Protein AF-A0A8C1XAL6-F1 (afdb_monomer_lite)

InterPro domains:
  IPR000562 Fibronectin type II domain [PF00040] (25-66)
  IPR000562 Fibronectin type II domain [PS51092] (20-68)
  IPR000562 Fibronectin type II domain [SM00059] (18-66)
  IPR000562 Fibronectin type II domain [cd00062] (19-66)
  IPR013806 Kringle-like fold [SSF57440] (12-68)
  IPR036943 Fibronectin type II domain superfamily [G3DSA:2.10.10.10] (11-71)
  IPR051666 Seminal Plasma Capacitation Regulator [PTHR22918] (7-144)

Structure (mmCIF, N/CA/C/O backbone):
data_AF-A0A8C1XAL6-F1
#
_entry.id   AF-A0A8C1XAL6-F1
#
loop_
_atom_site.group_PDB
_atom_site.id
_atom_site.type_symbol
_atom_site.label_atom_id
_atom_site.label_alt_id
_atom_site.label_comp_id
_atom_site.label_asym_id
_atom_site.label_entity_id
_atom_site.label_seq_id
_atom_site.pdbx_PDB_ins_code
_atom_site.Cartn_x
_atom_site.Cartn_y
_atom_site.Cartn_z
_atom_site.occupancy
_atom_site.B_iso_or_equiv
_atom_site.auth_seq_id
_atom_site.auth_comp_id
_atom_site.auth_asym_id
_atom_site.auth_atom_id
_atom_site.pdbx_PDB_model_num
ATOM 1 N N . MET A 1 1 ? -29.732 11.801 -15.808 1.00 36.44 1 MET A N 1
ATOM 2 C CA . MET A 1 1 ? -28.577 11.239 -16.534 1.00 36.44 1 MET A CA 1
ATOM 3 C C . MET A 1 1 ? -27.338 11.889 -15.959 1.00 36.44 1 MET A C 1
ATOM 5 O O . MET A 1 1 ? -27.082 13.044 -16.253 1.00 36.44 1 MET A O 1
ATOM 9 N N . THR A 1 2 ? -26.658 11.201 -15.053 1.00 27.22 2 THR A N 1
ATOM 10 C CA . THR A 1 2 ? -25.375 11.635 -14.493 1.00 27.22 2 THR A CA 1
ATOM 11 C C . THR A 1 2 ? -24.401 10.508 -14.769 1.00 27.22 2 THR A C 1
ATOM 13 O O . THR A 1 2 ? -24.560 9.410 -14.238 1.00 27.22 2 THR A O 1
ATOM 16 N N . GLU A 1 3 ? -23.479 10.764 -15.688 1.00 34.28 3 GLU A N 1
ATOM 17 C CA . GLU A 1 3 ? -22.381 9.869 -16.027 1.00 34.28 3 GLU A CA 1
ATOM 18 C C . GLU A 1 3 ? -21.439 9.724 -14.828 1.00 34.28 3 GLU A C 1
ATOM 20 O O . GLU A 1 3 ? -21.165 10.684 -14.105 1.00 34.28 3 GLU A O 1
ATOM 25 N N . LEU A 1 4 ? -20.961 8.501 -14.610 1.00 27.27 4 LEU A N 1
ATOM 26 C CA . LEU A 1 4 ? -19.966 8.175 -13.600 1.00 27.27 4 LEU A CA 1
ATOM 27 C C . LEU A 1 4 ? -18.585 8.287 -14.259 1.00 27.27 4 LEU A C 1
ATOM 29 O O . LEU A 1 4 ? -18.212 7.428 -15.054 1.00 27.27 4 LEU A O 1
ATOM 33 N N . TYR A 1 5 ? -17.823 9.333 -13.944 1.00 31.08 5 TYR A N 1
ATOM 34 C CA . TYR A 1 5 ? -16.415 9.411 -14.333 1.00 31.08 5 TYR A CA 1
ATOM 35 C C . TYR A 1 5 ? -15.548 8.809 -13.227 1.00 31.08 5 TYR A C 1
ATOM 37 O O . TYR A 1 5 ? -15.441 9.359 -12.131 1.00 31.08 5 TYR A O 1
ATOM 45 N N . ILE A 1 6 ? -14.918 7.672 -13.521 1.00 34.69 6 ILE A N 1
ATOM 46 C CA . ILE A 1 6 ? -13.852 7.103 -12.693 1.00 34.69 6 ILE A CA 1
ATOM 47 C C . ILE A 1 6 ? -12.548 7.750 -13.156 1.00 34.69 6 ILE A C 1
ATOM 49 O O . ILE A 1 6 ? -12.006 7.397 -14.202 1.00 34.69 6 ILE A O 1
ATOM 53 N N . SER A 1 7 ? -12.057 8.724 -12.391 1.00 33.22 7 SER A N 1
ATOM 54 C CA . SER A 1 7 ? -10.694 9.226 -12.560 1.00 33.22 7 SER A CA 1
ATOM 55 C C . SER A 1 7 ? -9.741 8.273 -11.844 1.00 33.22 7 SER A C 1
ATOM 57 O O . SER A 1 7 ? -9.746 8.184 -10.615 1.00 33.22 7 SER A O 1
ATOM 59 N N . PHE A 1 8 ? -8.951 7.519 -12.608 1.00 34.38 8 PHE A N 1
ATOM 60 C CA . PHE A 1 8 ? -7.842 6.748 -12.059 1.00 34.38 8 PHE A CA 1
ATOM 61 C C . PHE A 1 8 ? -6.738 7.723 -11.649 1.00 34.38 8 PHE A C 1
ATOM 63 O O . PHE A 1 8 ? -6.127 8.365 -12.502 1.00 34.38 8 PHE A O 1
ATOM 70 N N . CYS A 1 9 ? -6.459 7.828 -10.350 1.00 34.06 9 CYS A N 1
A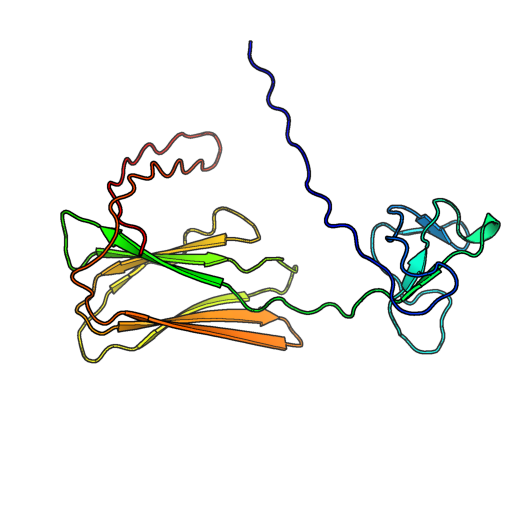TOM 71 C CA . CYS A 1 9 ? -5.267 8.522 -9.881 1.00 34.06 9 CYS A CA 1
ATOM 72 C C . CYS A 1 9 ? -4.073 7.585 -10.103 1.00 34.06 9 CYS A C 1
ATOM 74 O O . CYS A 1 9 ? -3.738 6.766 -9.248 1.00 34.06 9 CYS A O 1
ATOM 76 N N . PHE A 1 10 ? -3.481 7.626 -11.297 1.00 38.31 10 PHE A N 1
ATOM 77 C CA . PHE A 1 10 ? -2.204 6.963 -11.524 1.00 38.31 10 PHE A CA 1
ATOM 78 C C . PHE A 1 10 ? -1.150 7.745 -10.740 1.00 38.31 10 PHE A C 1
ATOM 80 O O . PHE A 1 10 ? -0.866 8.899 -11.051 1.00 38.31 10 PHE A O 1
ATOM 87 N N . ALA A 1 11 ? -0.605 7.141 -9.686 1.00 47.59 11 ALA A N 1
ATOM 88 C CA . ALA A 1 11 ? 0.515 7.731 -8.972 1.00 47.59 11 ALA A CA 1
ATOM 89 C C . ALA A 1 11 ? 1.724 7.780 -9.917 1.00 47.59 11 ALA A C 1
ATOM 91 O O . ALA A 1 11 ? 2.201 6.740 -10.380 1.00 47.59 11 ALA A O 1
ATOM 92 N N . GLU A 1 12 ? 2.207 8.985 -10.213 1.00 61.28 12 GLU A N 1
ATOM 93 C CA . GLU A 1 12 ? 3.400 9.178 -11.030 1.00 61.28 12 GLU A CA 1
ATOM 94 C C . GLU A 1 12 ? 4.623 8.589 -10.314 1.00 61.28 12 GLU A C 1
ATOM 96 O O . GLU A 1 12 ? 5.010 9.017 -9.224 1.00 61.28 12 GLU A O 1
ATOM 101 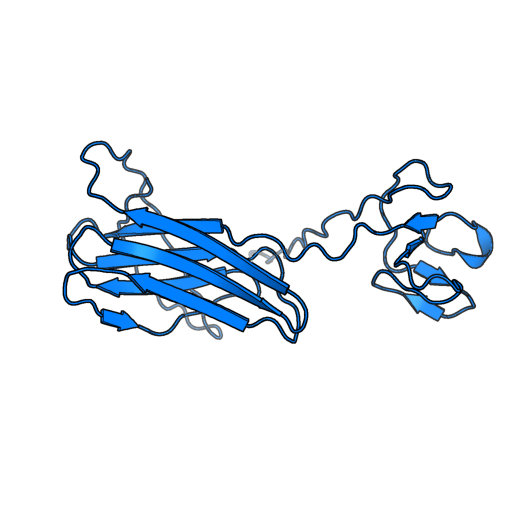N N . ILE A 1 13 ? 5.242 7.574 -10.923 1.00 71.81 13 ILE A N 1
ATOM 102 C CA . ILE A 1 13 ? 6.461 6.966 -10.389 1.00 71.81 13 ILE A CA 1
ATOM 103 C C . ILE A 1 13 ? 7.650 7.793 -10.868 1.00 71.81 13 ILE A C 1
ATOM 105 O O . ILE A 1 13 ? 8.136 7.602 -11.978 1.00 71.81 13 ILE A O 1
ATOM 109 N N . TYR A 1 14 ? 8.135 8.710 -10.036 1.00 80.44 14 TYR A N 1
ATOM 110 C CA . TYR A 1 14 ? 9.330 9.489 -10.357 1.00 80.44 14 TYR A CA 1
ATOM 111 C C . TYR A 1 14 ? 10.590 8.636 -10.293 1.00 80.44 14 TYR A C 1
ATOM 113 O O . TYR A 1 14 ? 10.855 7.946 -9.302 1.00 80.44 14 TYR A O 1
ATOM 121 N N . THR A 1 15 ? 11.388 8.711 -11.353 1.00 86.75 15 THR A N 1
ATOM 122 C CA . THR A 1 15 ? 12.623 7.942 -11.443 1.00 86.75 15 THR A CA 1
ATOM 123 C C . THR A 1 15 ? 13.695 8.444 -10.473 1.00 86.75 15 THR A C 1
ATOM 125 O O . THR A 1 15 ? 13.755 9.617 -10.100 1.00 86.75 15 THR A O 1
ATOM 128 N N . LYS A 1 16 ? 14.581 7.538 -10.057 1.00 88.44 16 LYS A N 1
ATOM 129 C CA . LYS A 1 16 ? 15.829 7.847 -9.349 1.00 88.44 16 LYS A CA 1
ATOM 130 C C . LYS A 1 16 ? 17.019 7.468 -10.229 1.00 88.44 16 LYS A C 1
ATOM 132 O O . LYS A 1 16 ? 16.987 6.450 -10.914 1.00 88.44 16 LYS A O 1
ATOM 137 N N . GLY A 1 17 ? 18.079 8.274 -10.213 1.00 88.44 17 GLY A N 1
ATOM 138 C CA . GLY A 1 17 ? 19.228 8.070 -11.103 1.00 88.44 17 GLY A CA 1
ATOM 139 C C . GLY A 1 17 ? 18.832 8.129 -12.587 1.00 88.44 17 GLY A C 1
ATOM 140 O O . GLY A 1 17 ? 17.980 8.928 -12.971 1.00 88.44 17 GLY A O 1
ATOM 141 N N . GLY A 1 18 ? 19.434 7.271 -13.416 1.00 90.81 18 GLY A N 1
ATOM 142 C CA . GLY A 1 18 ? 19.145 7.215 -14.852 1.00 90.81 18 GLY A CA 1
ATOM 143 C C . GLY A 1 18 ? 19.612 8.440 -15.636 1.00 90.81 18 GLY A C 1
ATOM 144 O O . GLY A 1 18 ? 20.451 9.212 -15.178 1.00 90.81 18 GLY A O 1
ATOM 145 N N . ASN A 1 19 ? 19.059 8.614 -16.837 1.00 94.25 19 ASN A N 1
ATOM 146 C CA . ASN A 1 19 ? 19.384 9.714 -17.757 1.00 94.25 19 ASN A CA 1
ATOM 147 C C . ASN A 1 19 ? 18.184 10.644 -18.034 1.00 94.25 19 ASN A C 1
ATOM 149 O O . ASN A 1 19 ? 18.193 11.410 -19.002 1.00 94.25 19 ASN A O 1
ATOM 153 N N . SER A 1 20 ? 17.163 10.569 -17.176 1.00 93.62 20 SER A N 1
ATOM 154 C CA . SER A 1 20 ? 15.879 11.265 -17.348 1.00 93.62 20 SER A CA 1
ATOM 155 C C . SER A 1 20 ? 15.604 12.318 -16.275 1.00 93.62 20 SER A C 1
ATOM 157 O O . SER A 1 20 ? 14.488 12.815 -16.180 1.00 93.62 20 SER A O 1
ATOM 159 N N . LEU A 1 21 ? 16.616 12.672 -15.472 1.00 90.62 21 LEU A N 1
ATOM 160 C CA . LEU A 1 21 ? 16.580 13.782 -14.507 1.00 90.62 21 LEU A CA 1
ATOM 161 C C . LEU A 1 21 ? 15.373 13.744 -13.548 1.00 90.62 21 LEU A C 1
ATOM 163 O O . LEU A 1 21 ? 14.818 14.779 -13.196 1.00 90.62 21 LEU A O 1
ATOM 167 N N . GLY A 1 22 ? 14.954 12.547 -13.132 1.00 83.75 22 GLY A N 1
ATOM 168 C CA . GLY A 1 22 ? 13.828 12.373 -12.216 1.00 83.75 22 GLY A CA 1
ATOM 169 C C . GLY A 1 22 ? 12.445 12.490 -12.856 1.00 83.75 22 GLY A C 1
ATOM 170 O O . GLY A 1 22 ? 11.462 12.509 -12.121 1.00 83.75 22 GLY A O 1
ATOM 171 N N . LYS A 1 23 ? 12.340 12.530 -14.193 1.00 86.75 23 LYS A N 1
ATOM 172 C CA . LYS A 1 23 ? 11.053 12.422 -14.897 1.00 86.75 23 LYS A CA 1
ATOM 173 C C . LYS A 1 23 ? 10.262 11.184 -14.428 1.00 86.75 23 LYS A C 1
ATOM 175 O O . LYS A 1 23 ? 10.878 10.166 -14.074 1.00 86.75 23 LYS A O 1
ATOM 180 N N . PRO A 1 24 ? 8.920 11.247 -14.434 1.00 82.38 24 PRO A N 1
ATOM 181 C CA . PRO A 1 24 ? 8.088 10.099 -14.116 1.00 82.38 24 PRO A CA 1
ATOM 182 C C . PRO A 1 24 ? 8.200 9.003 -15.178 1.00 82.38 24 PRO A C 1
ATOM 184 O O . PRO A 1 24 ? 8.491 9.267 -16.346 1.00 82.38 24 PRO A O 1
ATOM 187 N N . CYS A 1 25 ? 7.969 7.763 -14.758 1.00 84.69 25 CYS A N 1
ATOM 188 C CA . CYS A 1 25 ? 7.823 6.627 -15.653 1.00 84.69 25 CYS A CA 1
ATOM 189 C C . CYS A 1 25 ? 6.645 6.848 -16.604 1.00 84.69 25 CYS A C 1
ATOM 191 O O . CYS A 1 25 ? 5.550 7.214 -16.173 1.00 84.69 25 CYS A O 1
ATOM 193 N N . HIS A 1 26 ? 6.854 6.555 -17.882 1.00 85.06 26 HIS A N 1
ATOM 194 C CA . HIS A 1 26 ? 5.804 6.565 -18.884 1.00 85.06 26 HIS A CA 1
ATOM 195 C C . HIS A 1 26 ? 5.232 5.154 -19.007 1.00 85.06 26 HIS A C 1
ATOM 197 O O . HIS A 1 26 ? 5.879 4.261 -19.547 1.00 85.06 26 HIS A O 1
ATOM 203 N N . PHE A 1 27 ? 4.011 4.936 -18.523 1.00 77.88 27 PHE A N 1
ATOM 204 C CA . PHE A 1 27 ? 3.335 3.649 -18.670 1.00 77.88 27 PHE A CA 1
ATOM 205 C C . PHE A 1 27 ? 2.170 3.729 -19.666 1.00 77.88 27 PHE A C 1
ATOM 207 O O . PHE A 1 27 ? 1.390 4.679 -19.610 1.00 77.88 27 PHE A O 1
ATOM 214 N N . PRO A 1 28 ? 2.004 2.720 -20.542 1.00 83.75 28 PRO A N 1
ATOM 215 C CA . PRO A 1 28 ? 2.983 1.677 -20.851 1.00 83.75 28 PRO A CA 1
ATOM 216 C C . PRO A 1 28 ? 4.171 2.230 -21.666 1.00 83.75 28 PRO A C 1
ATOM 218 O O . PRO A 1 28 ? 4.028 3.230 -22.376 1.00 83.75 28 PRO A O 1
ATOM 221 N N . PHE A 1 29 ? 5.322 1.555 -21.607 1.00 90.00 29 PHE A N 1
ATOM 222 C CA . PHE A 1 29 ? 6.467 1.814 -22.491 1.00 90.00 29 PHE A CA 1
ATOM 223 C C . PHE A 1 29 ? 6.906 0.555 -23.236 1.00 90.00 29 PHE A C 1
ATOM 225 O O . PHE A 1 29 ? 6.647 -0.565 -22.793 1.00 90.00 29 PHE A O 1
ATOM 232 N N . LYS A 1 30 ? 7.573 0.734 -24.374 1.00 91.56 30 LYS A N 1
ATOM 233 C CA . LYS A 1 30 ? 8.087 -0.344 -25.220 1.00 91.56 30 LYS A CA 1
ATOM 234 C C . LYS A 1 30 ? 9.597 -0.497 -25.053 1.00 91.56 30 LYS A C 1
ATOM 236 O O . LYS A 1 30 ? 10.296 0.506 -25.064 1.00 91.56 30 LYS A O 1
ATOM 241 N N . LEU A 1 31 ? 10.071 -1.734 -24.908 1.00 94.38 31 LEU A N 1
ATOM 242 C CA . LEU A 1 31 ? 11.482 -2.129 -24.827 1.00 94.38 31 LEU A CA 1
ATOM 243 C C . LEU A 1 31 ? 11.672 -3.460 -25.565 1.00 94.38 31 LEU A C 1
ATOM 245 O O . LEU A 1 31 ? 10.987 -4.442 -25.265 1.00 94.38 31 LEU A O 1
ATOM 249 N N . GLY A 1 32 ? 12.610 -3.514 -26.506 1.00 91.75 32 GLY A N 1
ATOM 250 C CA . GLY A 1 32 ? 12.898 -4.686 -27.330 1.00 91.75 32 GLY A CA 1
ATOM 251 C C . GLY A 1 32 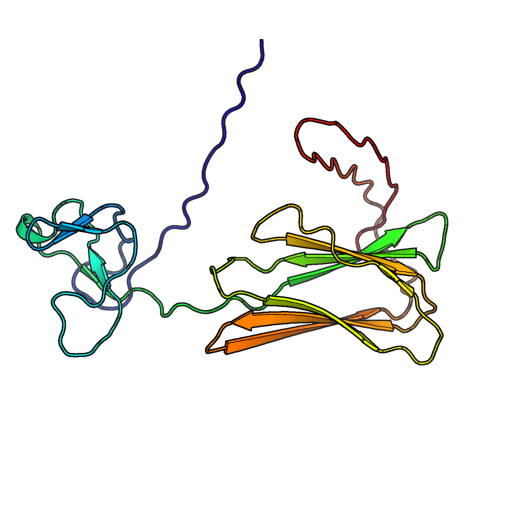? 11.664 -5.197 -28.076 1.00 91.75 32 GLY A C 1
ATOM 252 O O . GLY A 1 32 ? 11.478 -6.405 -28.199 1.00 91.75 32 GLY A O 1
ATOM 253 N N . GLY A 1 33 ? 10.762 -4.298 -28.488 1.00 90.56 33 GLY A N 1
ATOM 254 C CA . GLY A 1 33 ? 9.481 -4.671 -29.105 1.00 90.56 33 GLY A CA 1
ATOM 255 C C . GLY A 1 33 ? 8.384 -5.171 -28.149 1.00 90.56 33 GLY A C 1
ATOM 256 O O . GLY A 1 33 ? 7.265 -5.411 -28.602 1.00 90.56 33 GLY A O 1
ATOM 257 N N . LYS A 1 34 ? 8.652 -5.294 -26.843 1.00 89.69 34 LYS A N 1
ATOM 258 C CA . LYS A 1 34 ? 7.686 -5.722 -25.815 1.00 89.69 34 LYS A CA 1
ATOM 259 C C . LYS A 1 34 ? 7.174 -4.523 -25.015 1.00 89.69 34 LYS A C 1
ATOM 261 O O . LYS A 1 34 ? 7.936 -3.617 -24.697 1.00 89.69 34 LYS A O 1
ATOM 266 N N . TRP A 1 35 ? 5.887 -4.525 -24.675 1.00 86.44 35 TRP A N 1
ATOM 267 C CA . TRP A 1 35 ? 5.254 -3.472 -23.876 1.00 86.44 35 TRP A CA 1
ATOM 268 C C . TRP A 1 35 ? 5.257 -3.812 -22.384 1.00 86.44 35 TRP A C 1
ATOM 270 O O . TRP A 1 35 ? 4.950 -4.940 -21.998 1.00 86.44 35 TRP A O 1
ATOM 280 N N . TYR A 1 36 ? 5.557 -2.816 -21.554 1.00 75.31 36 TYR A N 1
ATOM 281 C CA . TYR A 1 36 ? 5.631 -2.909 -20.099 1.00 75.31 36 TYR A CA 1
ATOM 282 C C . TYR A 1 36 ? 4.699 -1.879 -19.464 1.00 75.31 36 TYR A C 1
ATOM 284 O O . TYR A 1 36 ? 4.770 -0.691 -19.772 1.00 75.31 36 TYR A O 1
ATOM 292 N N . ALA A 1 37 ? 3.829 -2.344 -18.568 1.00 78.31 37 ALA A N 1
ATOM 293 C CA . ALA A 1 37 ? 2.907 -1.507 -17.795 1.00 78.31 37 ALA A CA 1
ATOM 294 C C . ALA A 1 37 ? 3.361 -1.294 -16.334 1.00 78.31 37 ALA A C 1
ATOM 296 O O . ALA A 1 37 ? 2.662 -0.640 -15.569 1.00 78.31 37 ALA A O 1
ATOM 297 N N . ASP A 1 38 ? 4.513 -1.851 -15.950 1.00 79.62 38 ASP A N 1
ATOM 298 C CA . ASP A 1 38 ? 5.153 -1.683 -14.640 1.00 79.62 38 ASP A CA 1
ATOM 299 C C . ASP A 1 38 ? 6.681 -1.664 -14.832 1.00 79.62 38 ASP A C 1
ATOM 301 O O . ASP A 1 38 ? 7.194 -1.933 -15.925 1.00 79.62 38 ASP A O 1
ATOM 305 N N . CYS A 1 39 ? 7.413 -1.327 -13.775 1.00 84.38 39 CYS A N 1
ATOM 306 C CA . CYS A 1 39 ? 8.866 -1.389 -13.739 1.00 84.38 39 CYS A CA 1
ATOM 307 C C . CYS A 1 39 ? 9.366 -2.802 -14.056 1.00 84.38 39 CYS A C 1
ATOM 309 O O . CYS A 1 39 ? 8.802 -3.794 -13.591 1.00 84.38 39 CYS A O 1
ATOM 311 N N . THR A 1 40 ? 10.464 -2.892 -14.796 1.00 85.69 40 THR A N 1
ATOM 312 C CA . THR A 1 40 ? 11.048 -4.160 -15.236 1.00 85.69 40 THR A CA 1
ATOM 313 C C . THR A 1 40 ? 12.505 -4.278 -14.808 1.00 85.69 40 THR A C 1
ATOM 315 O O . THR A 1 40 ? 13.167 -3.278 -14.537 1.00 85.69 40 THR A O 1
ATOM 318 N N . VAL A 1 41 ? 13.001 -5.510 -14.720 1.00 88.75 41 VAL A N 1
ATOM 319 C CA . VAL A 1 41 ? 14.439 -5.814 -14.618 1.00 88.75 41 VAL A CA 1
ATOM 320 C C . VAL A 1 41 ? 15.029 -6.205 -15.975 1.00 88.75 41 VAL A C 1
ATOM 322 O O . VAL A 1 41 ? 16.249 -6.284 -16.116 1.00 88.75 41 VAL A O 1
ATOM 325 N N . ASP A 1 42 ? 14.172 -6.421 -16.979 1.00 87.75 42 ASP A N 1
ATOM 326 C CA . ASP A 1 42 ? 14.559 -6.859 -18.317 1.00 87.75 42 ASP A CA 1
ATOM 327 C C . ASP A 1 42 ? 15.569 -5.868 -18.926 1.00 87.75 42 ASP A C 1
ATOM 329 O O . ASP A 1 42 ? 15.460 -4.649 -18.767 1.00 87.75 42 ASP A O 1
ATOM 333 N N . GLY A 1 43 ? 16.594 -6.397 -19.599 1.00 82.00 43 GLY A N 1
ATOM 334 C CA . GLY A 1 43 ? 17.668 -5.593 -20.196 1.00 82.00 43 GLY A CA 1
ATOM 335 C C . GLY A 1 43 ? 18.745 -5.098 -19.219 1.00 82.00 43 GLY A C 1
ATOM 336 O O . GLY A 1 43 ? 19.636 -4.363 -19.642 1.00 82.00 43 GLY A O 1
ATOM 337 N N . ARG A 1 44 ? 18.712 -5.495 -17.936 1.00 79.88 44 ARG A N 1
ATOM 338 C CA . ARG A 1 44 ? 19.769 -5.199 -16.951 1.00 79.88 44 ARG A CA 1
ATOM 339 C C . ARG A 1 44 ? 20.260 -6.451 -16.231 1.00 79.88 44 ARG A C 1
ATOM 341 O O . ARG A 1 44 ? 19.475 -7.310 -15.853 1.00 79.88 44 ARG A O 1
ATOM 348 N N . THR A 1 45 ? 21.565 -6.519 -15.977 1.00 74.00 45 THR A N 1
ATOM 349 C CA . THR A 1 45 ? 22.221 -7.631 -15.262 1.00 74.00 45 THR A CA 1
ATOM 350 C C . THR A 1 45 ? 22.181 -7.496 -13.736 1.00 74.00 45 THR A C 1
ATOM 352 O O . THR A 1 45 ? 22.305 -8.494 -13.038 1.00 74.00 45 THR A O 1
ATOM 355 N N . GLU A 1 46 ? 21.970 -6.290 -13.201 1.00 70.75 46 GLU A N 1
ATOM 356 C CA . GLU A 1 46 ? 22.028 -6.001 -11.755 1.00 70.75 46 GLU A CA 1
ATOM 357 C C . GLU A 1 46 ? 20.694 -6.224 -11.008 1.00 70.75 46 GLU A C 1
ATOM 359 O O . GLU A 1 46 ? 20.609 -5.986 -9.806 1.00 70.75 46 GLU A O 1
ATOM 364 N N . GLY A 1 47 ? 19.627 -6.651 -11.697 1.00 71.38 47 GLY A N 1
ATOM 365 C CA . GLY A 1 47 ? 18.327 -6.956 -11.075 1.00 71.38 47 GLY A CA 1
ATOM 366 C C . GLY A 1 47 ? 17.570 -5.749 -10.495 1.00 71.38 47 GLY A C 1
ATOM 367 O O . GLY A 1 47 ? 16.553 -5.921 -9.822 1.00 71.38 47 GLY A O 1
ATOM 368 N N . GLN A 1 48 ? 18.034 -4.520 -10.736 1.00 81.88 48 GLN A N 1
ATOM 369 C CA . GLN A 1 48 ? 17.366 -3.309 -10.263 1.00 81.88 48 GLN A CA 1
ATOM 370 C C . GLN A 1 48 ? 16.205 -2.909 -11.185 1.00 81.88 48 GLN A C 1
ATOM 372 O O . GLN A 1 48 ? 16.389 -2.729 -12.390 1.00 81.88 48 GLN A O 1
ATOM 377 N N . LEU A 1 49 ? 15.018 -2.719 -10.593 1.00 88.06 49 LEU A N 1
ATOM 378 C CA . LEU A 1 49 ? 13.814 -2.281 -11.301 1.00 88.06 49 LEU A CA 1
ATOM 379 C C . LEU A 1 49 ? 13.993 -0.889 -11.915 1.00 88.06 49 LEU A C 1
ATOM 381 O O . LEU A 1 49 ? 14.419 0.061 -11.251 1.00 88.06 49 LEU A O 1
ATOM 385 N N . TRP A 1 50 ? 13.596 -0.756 -13.173 1.00 91.12 50 TRP A N 1
ATOM 386 C CA . TRP A 1 50 ? 13.665 0.485 -13.930 1.00 91.12 50 TRP A CA 1
ATOM 387 C C . TRP A 1 50 ? 12.450 0.638 -14.850 1.00 91.12 50 TRP A C 1
ATOM 389 O O . TRP A 1 50 ? 11.704 -0.312 -15.089 1.00 91.12 50 TRP A O 1
ATOM 399 N N . CYS A 1 51 ? 12.237 1.851 -15.347 1.00 90.25 51 CYS A N 1
ATOM 400 C CA . CYS A 1 51 ? 11.191 2.165 -16.316 1.00 90.25 51 CYS A CA 1
ATOM 401 C C . CYS A 1 51 ? 11.720 3.138 -17.373 1.00 90.25 51 CYS A C 1
ATOM 403 O O . CYS A 1 51 ? 12.679 3.882 -17.123 1.00 90.25 51 CYS A O 1
ATOM 405 N N . SER A 1 52 ? 11.076 3.169 -18.540 1.00 94.00 52 SER A N 1
ATOM 406 C CA . SER A 1 52 ? 11.268 4.279 -19.470 1.00 94.00 52 SER A CA 1
ATOM 407 C C . SER A 1 52 ? 10.452 5.490 -19.031 1.00 94.00 52 SER A C 1
ATOM 409 O O . SER A 1 52 ? 9.367 5.351 -18.468 1.00 94.00 52 SER A O 1
ATOM 411 N N . THR A 1 53 ? 10.976 6.685 -19.288 1.00 92.69 53 THR A N 1
ATOM 412 C CA . THR A 1 53 ? 10.230 7.941 -19.109 1.00 92.69 53 THR A CA 1
ATOM 413 C C . THR A 1 53 ? 9.597 8.423 -20.412 1.00 92.69 53 THR A C 1
ATOM 415 O O . THR A 1 53 ? 9.102 9.541 -20.466 1.00 92.69 53 THR A O 1
ATOM 418 N N . GLU A 1 54 ? 9.647 7.605 -21.463 1.00 93.69 54 GLU A N 1
ATOM 419 C CA . GLU A 1 54 ? 9.072 7.871 -22.778 1.00 93.69 54 GLU A CA 1
ATOM 420 C C . GLU A 1 54 ? 8.320 6.619 -23.261 1.00 93.69 54 GLU A C 1
ATOM 422 O O . GLU A 1 54 ? 8.488 5.519 -22.729 1.00 93.69 54 GLU A O 1
ATOM 427 N N . LYS A 1 55 ? 7.461 6.771 -24.271 1.00 91.62 55 LYS A N 1
ATOM 428 C CA . LYS A 1 55 ? 6.625 5.669 -24.772 1.00 91.62 55 LYS A CA 1
ATOM 429 C C . LYS A 1 55 ? 7.431 4.553 -25.443 1.00 91.62 55 LYS A C 1
ATOM 431 O O . LYS A 1 55 ? 7.074 3.384 -25.301 1.00 91.62 55 LYS A O 1
ATOM 436 N N . ASP A 1 56 ? 8.469 4.897 -26.200 1.00 94.56 56 ASP A N 1
ATOM 437 C CA . ASP A 1 56 ? 9.320 3.934 -26.901 1.00 94.56 56 ASP A CA 1
ATOM 438 C C . ASP A 1 56 ? 10.770 4.097 -26.429 1.00 94.56 56 ASP A C 1
ATOM 440 O O . ASP A 1 56 ? 11.469 5.044 -26.790 1.00 94.56 56 ASP A O 1
ATOM 444 N N . TYR A 1 57 ? 11.210 3.184 -25.561 1.00 94.56 57 TYR A N 1
ATOM 445 C CA . TYR A 1 57 ? 12.583 3.174 -25.068 1.00 94.56 57 TYR A CA 1
ATOM 446 C C . TYR A 1 57 ? 13.569 2.831 -26.183 1.00 94.56 57 TYR A C 1
ATOM 448 O O . TYR A 1 57 ? 14.695 3.327 -26.157 1.00 94.56 57 TYR A O 1
ATOM 456 N N . ASP A 1 58 ? 13.152 2.020 -27.160 1.00 91.12 58 ASP A N 1
ATOM 457 C CA . ASP A 1 58 ? 14.025 1.564 -28.241 1.00 91.12 58 ASP A CA 1
ATOM 458 C C . ASP A 1 58 ? 14.475 2.743 -29.121 1.00 91.12 58 ASP A C 1
ATOM 460 O O . ASP A 1 58 ? 15.568 2.704 -29.684 1.00 91.12 58 ASP A O 1
ATOM 464 N N . THR A 1 59 ? 13.662 3.805 -29.208 1.00 94.25 59 THR A N 1
ATOM 465 C CA . THR A 1 59 ? 13.995 5.035 -29.943 1.00 94.25 59 THR A CA 1
ATOM 466 C C . THR A 1 59 ? 14.633 6.102 -29.058 1.00 94.25 59 THR A C 1
ATOM 468 O O . THR A 1 59 ? 15.630 6.702 -29.451 1.00 94.25 59 THR A O 1
ATOM 471 N N . GLU A 1 60 ? 14.078 6.348 -27.866 1.00 94.50 60 GLU A N 1
ATOM 472 C CA . GLU A 1 60 ? 14.471 7.495 -27.033 1.00 94.50 60 GLU A CA 1
ATOM 473 C C . GLU A 1 60 ? 15.625 7.188 -26.068 1.00 94.50 60 GLU A C 1
ATOM 475 O O . GLU A 1 60 ? 16.358 8.085 -25.641 1.00 94.50 60 GLU A O 1
ATOM 480 N N . GLY A 1 61 ? 15.767 5.929 -25.645 1.00 93.19 61 GLY A N 1
ATOM 481 C CA . GLY A 1 61 ? 16.779 5.503 -24.676 1.00 93.19 61 GLY A CA 1
ATOM 482 C C . GLY A 1 61 ? 16.688 6.199 -23.308 1.00 93.19 61 GLY A C 1
ATOM 483 O O . GLY A 1 61 ? 17.656 6.183 -22.539 1.00 93.19 61 GLY A O 1
ATOM 484 N N . LYS A 1 62 ? 15.555 6.842 -22.988 1.00 95.94 62 LYS A N 1
ATOM 485 C CA . LYS A 1 62 ? 15.323 7.563 -21.728 1.00 95.94 62 LYS A CA 1
ATOM 486 C C . LYS A 1 62 ? 14.761 6.641 -20.658 1.00 95.94 62 LYS A C 1
ATOM 488 O O . LYS A 1 62 ? 13.729 5.995 -20.849 1.00 95.94 62 LYS A O 1
ATOM 493 N N . TRP A 1 63 ? 15.449 6.581 -19.526 1.00 94.31 63 TRP A N 1
ATOM 494 C CA . TRP A 1 63 ? 15.100 5.719 -18.407 1.00 94.31 63 TRP A CA 1
ATOM 495 C C . TRP A 1 63 ? 15.489 6.314 -17.056 1.00 94.31 63 TRP A C 1
ATOM 497 O O . TRP A 1 63 ? 16.291 7.252 -16.953 1.00 94.31 63 TRP A O 1
ATOM 507 N N . GLY A 1 64 ? 14.971 5.691 -16.007 1.00 93.44 64 GLY A N 1
ATOM 508 C CA . GLY A 1 64 ? 15.547 5.782 -14.677 1.00 93.44 64 GLY A CA 1
ATOM 509 C C . GLY A 1 64 ? 15.096 4.633 -13.791 1.00 93.44 64 GLY A C 1
ATOM 510 O O . GLY A 1 64 ? 14.259 3.814 -14.180 1.00 93.44 64 GLY A O 1
ATOM 511 N N . PHE A 1 65 ? 15.707 4.525 -12.617 1.00 91.06 65 PHE A N 1
ATOM 512 C CA . PHE A 1 65 ? 15.361 3.463 -11.688 1.00 91.06 65 PHE A CA 1
ATOM 513 C C . PHE A 1 65 ? 14.028 3.764 -11.041 1.00 91.06 65 PHE A C 1
ATOM 515 O O . PHE A 1 65 ? 13.769 4.891 -10.610 1.00 91.06 65 PHE A O 1
ATOM 522 N N . CYS A 1 66 ? 13.204 2.735 -10.932 1.00 83.12 66 CYS A N 1
ATOM 523 C CA . CYS A 1 66 ? 12.029 2.848 -10.105 1.00 83.12 66 CYS A CA 1
ATOM 524 C C . CYS A 1 66 ? 12.469 2.919 -8.641 1.00 83.12 66 CYS A C 1
ATOM 526 O O . CYS A 1 66 ? 13.435 2.247 -8.251 1.00 83.12 66 CYS A O 1
ATOM 528 N N . PRO A 1 67 ? 11.775 3.703 -7.800 1.00 76.06 67 PRO A N 1
ATOM 529 C CA . PRO A 1 67 ? 11.888 3.503 -6.368 1.00 76.06 67 PRO A CA 1
ATOM 530 C C . PRO A 1 67 ? 11.621 2.021 -6.089 1.00 76.06 67 PRO A C 1
ATOM 532 O O . PRO A 1 67 ? 10.760 1.406 -6.729 1.00 76.06 67 PRO A O 1
ATOM 535 N N . LYS A 1 68 ? 12.387 1.424 -5.163 1.00 67.19 68 LYS A N 1
ATOM 536 C CA . LYS A 1 68 ? 12.086 0.066 -4.688 1.00 67.19 68 LYS A CA 1
ATOM 537 C C . LYS A 1 68 ? 10.597 0.010 -4.361 1.00 67.19 68 LYS A C 1
ATOM 539 O O . LYS A 1 68 ? 10.052 1.018 -3.913 1.00 67.19 68 LYS A O 1
ATOM 544 N N . ARG A 1 69 ? 9.952 -1.144 -4.570 1.00 57.91 69 ARG A N 1
ATOM 545 C CA . ARG A 1 69 ? 8.597 -1.387 -4.061 1.00 57.91 69 ARG A CA 1
ATOM 546 C C . ARG A 1 69 ? 8.649 -1.229 -2.542 1.00 57.91 69 ARG A C 1
ATOM 548 O O . ARG A 1 69 ? 8.909 -2.177 -1.814 1.00 57.91 69 ARG A O 1
ATOM 555 N N . THR A 1 70 ? 8.500 -0.002 -2.067 1.00 56.75 70 THR A N 1
ATOM 556 C CA . THR A 1 70 ? 8.337 0.297 -0.661 1.00 56.75 70 THR A CA 1
ATOM 557 C C . THR A 1 70 ? 6.924 -0.139 -0.380 1.00 56.75 70 THR A C 1
ATOM 559 O O . THR A 1 70 ? 5.978 0.518 -0.817 1.00 56.75 70 THR A O 1
ATOM 562 N N . VAL A 1 71 ? 6.782 -1.298 0.260 1.00 62.72 71 VAL A N 1
ATOM 563 C CA . VAL A 1 71 ? 5.516 -1.646 0.890 1.00 62.72 71 VAL A CA 1
ATOM 564 C C . VAL A 1 71 ? 5.218 -0.467 1.820 1.00 62.72 71 VAL A C 1
ATOM 566 O O . VAL A 1 71 ? 6.063 -0.149 2.665 1.00 62.72 71 VAL A O 1
ATOM 569 N N . PRO A 1 72 ? 4.138 0.290 1.588 1.00 65.06 72 PRO A N 1
ATOM 570 C CA . PRO A 1 72 ? 3.830 1.439 2.424 1.00 65.06 72 PRO A CA 1
ATOM 571 C C . PRO A 1 72 ? 3.534 0.959 3.849 1.00 65.06 72 PRO A C 1
ATOM 573 O O . PRO A 1 72 ? 3.055 -0.155 4.072 1.00 65.06 72 PRO A O 1
ATOM 576 N N . VAL A 1 73 ? 3.859 1.791 4.833 1.00 72.19 73 VAL A N 1
ATOM 577 C CA . VAL A 1 73 ? 3.414 1.554 6.207 1.00 72.19 73 VAL A CA 1
ATOM 578 C C . VAL A 1 73 ? 1.913 1.856 6.252 1.00 72.19 73 VAL A C 1
ATOM 580 O O . VAL A 1 73 ? 1.513 2.908 5.744 1.00 72.19 73 VAL A O 1
ATOM 583 N N . PRO A 1 74 ? 1.072 0.967 6.811 1.00 81.88 74 PRO A N 1
ATOM 584 C CA . PRO A 1 74 ? -0.354 1.233 6.902 1.00 81.88 74 PRO A CA 1
ATOM 585 C C . PRO A 1 74 ? -0.631 2.473 7.750 1.00 81.88 74 PRO A C 1
ATOM 587 O O . PRO A 1 74 ? -0.019 2.664 8.793 1.00 81.88 74 PRO A O 1
ATOM 590 N N . ASN A 1 75 ? -1.587 3.293 7.336 1.00 80.75 75 ASN A N 1
ATOM 591 C CA . ASN A 1 75 ? -2.161 4.333 8.177 1.00 80.75 75 ASN A CA 1
ATOM 592 C C . ASN A 1 75 ? -3.346 3.747 8.959 1.00 80.75 75 ASN A C 1
ATOM 594 O O . ASN A 1 75 ? -4.108 2.941 8.423 1.00 80.75 75 ASN A O 1
ATOM 598 N N . ILE A 1 76 ? -3.492 4.139 10.220 1.00 83.25 76 ILE A N 1
ATOM 599 C CA . ILE A 1 76 ? -4.562 3.699 11.106 1.00 83.25 76 ILE A CA 1
ATOM 600 C C . ILE A 1 76 ? -5.408 4.897 11.523 1.00 83.25 76 ILE A C 1
ATOM 602 O O . ILE A 1 76 ? -4.896 5.935 11.932 1.00 83.25 76 ILE A O 1
ATOM 606 N N . THR A 1 77 ? -6.723 4.749 11.435 1.00 76.25 77 THR A N 1
ATOM 607 C CA . THR A 1 77 ? -7.677 5.747 11.921 1.00 76.25 77 THR A CA 1
ATOM 608 C C . THR A 1 77 ? -8.718 5.054 12.781 1.00 76.25 77 THR A C 1
ATOM 610 O O . THR A 1 77 ? -9.291 4.041 12.376 1.00 76.25 77 THR A O 1
ATOM 613 N N . VAL A 1 78 ? -8.959 5.586 13.978 1.00 76.56 78 VAL A N 1
ATOM 614 C CA . VAL A 1 78 ? -9.920 5.030 14.933 1.00 76.56 78 VAL A CA 1
ATOM 615 C C . VAL A 1 78 ? -11.088 5.995 15.068 1.00 76.56 78 VAL A C 1
ATOM 617 O O . VAL A 1 78 ? -10.925 7.145 15.463 1.00 76.56 78 VAL A O 1
ATOM 620 N N . PHE A 1 79 ? -12.282 5.512 14.758 1.00 70.75 79 PHE A N 1
ATOM 621 C CA . PHE A 1 79 ? -13.527 6.247 14.912 1.00 70.75 79 PHE A CA 1
ATOM 622 C C . PHE A 1 79 ? -14.298 5.708 16.108 1.00 70.75 79 PHE A C 1
ATOM 624 O O . PHE A 1 79 ? -14.383 4.496 16.308 1.00 70.75 79 PHE A O 1
ATOM 631 N N . ARG A 1 80 ? -14.924 6.600 16.873 1.00 71.19 80 ARG A N 1
ATOM 632 C CA . ARG A 1 80 ? -15.814 6.221 17.976 1.00 71.19 80 ARG A CA 1
ATOM 633 C C . ARG A 1 80 ? -17.260 6.538 17.612 1.00 71.19 80 ARG A C 1
ATOM 635 O O . ARG A 1 80 ? -17.546 7.660 17.180 1.00 71.1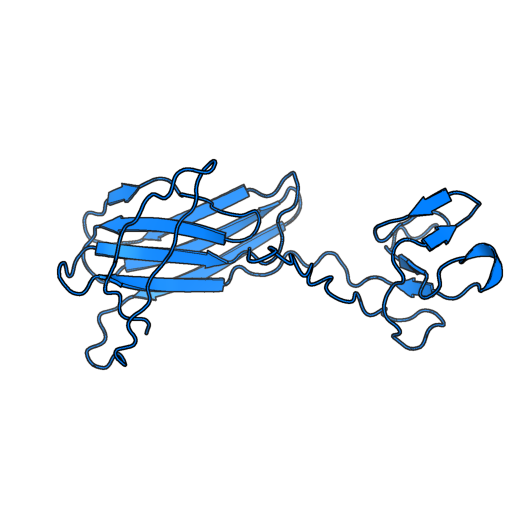9 80 ARG A O 1
ATOM 642 N N . GLN A 1 81 ? -18.169 5.588 17.832 1.00 61.38 81 GLN A N 1
ATOM 643 C CA . GLN A 1 81 ? -19.604 5.866 17.750 1.00 61.38 81 GLN A CA 1
ATOM 644 C C . GLN A 1 81 ? -20.056 6.692 18.960 1.00 61.38 81 GLN A C 1
ATOM 646 O O . GLN A 1 81 ? -19.624 6.466 20.087 1.00 61.38 81 GLN A O 1
ATOM 651 N N . MET A 1 82 ? -20.900 7.699 18.731 1.00 51.19 82 MET A N 1
ATOM 652 C CA . MET A 1 82 ? -21.300 8.635 19.793 1.00 51.19 82 MET A CA 1
ATOM 653 C C . MET A 1 82 ? -22.305 8.052 20.792 1.00 51.19 82 MET A C 1
ATOM 655 O O . MET A 1 82 ? -22.305 8.447 21.956 1.00 51.19 82 MET A O 1
ATOM 659 N N . GLU A 1 83 ? -23.141 7.120 20.344 1.00 59.19 83 GLU A N 1
ATOM 660 C CA . GLU A 1 83 ? -24.242 6.559 21.136 1.00 59.19 83 GLU A CA 1
ATOM 661 C C . GLU A 1 83 ? -23.791 5.390 22.021 1.00 59.19 83 GLU A C 1
ATOM 663 O O . GLU A 1 83 ? -24.335 5.192 23.105 1.00 59.19 83 GLU A O 1
ATOM 668 N N . ASP A 1 84 ? -22.744 4.669 21.607 1.00 62.31 84 ASP A N 1
ATOM 669 C CA . ASP A 1 84 ? -22.180 3.537 22.336 1.00 62.31 84 ASP A CA 1
ATOM 670 C C . ASP A 1 84 ? -20.670 3.743 22.529 1.00 62.31 84 ASP A C 1
ATOM 672 O O . ASP A 1 84 ? -19.882 3.683 21.584 1.00 62.31 84 ASP A O 1
ATOM 676 N N . ARG A 1 85 ? -20.265 4.021 23.775 1.00 64.31 85 ARG A N 1
ATOM 677 C CA . ARG A 1 85 ? -18.876 4.347 24.148 1.00 64.31 85 ARG A CA 1
ATOM 678 C C . ARG A 1 85 ? -17.908 3.172 23.982 1.00 64.31 85 ARG A C 1
ATOM 680 O O . ARG A 1 85 ? -16.705 3.384 24.113 1.00 64.31 85 ARG A O 1
ATOM 687 N N . GLU A 1 86 ? -18.418 1.972 23.717 1.00 76.69 86 GLU A N 1
ATOM 688 C CA . GLU A 1 86 ? -17.630 0.752 23.544 1.00 76.69 86 GLU A CA 1
ATOM 689 C C . GLU A 1 86 ? -17.474 0.358 22.072 1.00 76.69 86 GLU A C 1
ATOM 691 O O . GLU A 1 86 ? -16.607 -0.457 21.760 1.00 76.69 86 GLU A O 1
ATOM 696 N N . HIS A 1 87 ? -18.279 0.926 21.163 1.00 79.38 87 HIS A N 1
ATOM 697 C CA . HIS A 1 87 ? -18.192 0.645 19.731 1.00 79.38 87 HIS A CA 1
ATOM 698 C C . HIS A 1 87 ? -17.213 1.587 19.027 1.00 79.38 87 HIS A C 1
ATOM 700 O O . HIS A 1 87 ? -17.397 2.807 18.941 1.00 79.38 87 HIS A O 1
ATOM 706 N N . MET A 1 88 ? -16.181 0.980 18.454 1.00 79.31 88 MET A N 1
ATOM 707 C CA . MET A 1 88 ? -15.138 1.631 17.678 1.00 79.31 88 MET A CA 1
ATOM 708 C C . MET A 1 88 ? -15.109 1.048 16.267 1.00 79.31 88 MET A C 1
ATOM 710 O O . MET A 1 88 ? -15.327 -0.147 16.057 1.00 79.31 88 MET A O 1
ATOM 714 N N . ILE A 1 89 ? -14.819 1.898 15.290 1.00 79.94 89 ILE A N 1
ATOM 715 C CA . ILE A 1 89 ? -14.572 1.498 13.908 1.00 79.94 89 ILE A CA 1
ATOM 716 C C . ILE A 1 89 ? -13.112 1.815 13.619 1.00 79.94 89 ILE A C 1
ATOM 718 O O . ILE A 1 89 ? -12.701 2.968 13.706 1.00 79.94 89 ILE A O 1
ATOM 722 N N . VAL A 1 90 ? -12.326 0.800 13.283 1.00 82.38 90 VAL A N 1
ATOM 723 C CA . VAL A 1 90 ? -10.910 0.967 12.946 1.00 82.38 90 VAL A CA 1
ATOM 724 C C . VAL A 1 90 ? -10.757 0.831 11.444 1.00 82.38 90 VAL A C 1
ATOM 726 O O . VAL A 1 90 ? -11.168 -0.171 10.862 1.00 82.38 90 VAL A O 1
ATOM 729 N N . MET A 1 91 ? -10.166 1.837 10.813 1.00 78.00 91 MET A N 1
ATOM 730 C CA . MET A 1 91 ? -9.854 1.826 9.393 1.00 78.00 91 MET A CA 1
ATOM 731 C C . MET A 1 91 ? -8.343 1.748 9.212 1.00 78.00 91 MET A C 1
ATOM 733 O O . MET A 1 91 ? -7.611 2.626 9.663 1.00 78.00 91 MET A O 1
ATOM 737 N N . CYS A 1 92 ? -7.891 0.691 8.543 1.00 83.06 92 CYS A N 1
ATOM 738 C CA . CYS A 1 92 ? -6.509 0.551 8.105 1.00 83.06 92 CYS A CA 1
ATOM 739 C C . CYS A 1 92 ? -6.429 0.906 6.618 1.00 83.06 92 CYS A C 1
ATOM 741 O O . CYS A 1 92 ? -7.106 0.272 5.803 1.00 83.06 92 CYS A O 1
ATOM 743 N N . SER A 1 93 ? -5.598 1.891 6.276 1.00 82.75 93 SER A N 1
ATOM 744 C CA . SER A 1 93 ? -5.272 2.256 4.899 1.00 82.75 93 SER A CA 1
ATOM 745 C C . SER A 1 93 ? -3.870 1.772 4.558 1.00 82.75 93 SER A C 1
ATOM 747 O O . SER A 1 93 ? -2.879 2.240 5.109 1.00 82.75 93 SER A O 1
ATOM 749 N N . PHE A 1 94 ? -3.787 0.807 3.655 1.00 77.62 94 PHE A N 1
ATOM 750 C CA . PHE A 1 94 ? -2.563 0.108 3.290 1.00 77.62 94 PHE A CA 1
ATOM 751 C C . PHE A 1 94 ? -1.877 0.694 2.060 1.00 77.62 94 PHE A C 1
ATOM 753 O O . PHE A 1 94 ? -0.826 0.204 1.683 1.00 77.62 94 PHE A O 1
ATOM 760 N N . GLY A 1 95 ? -2.453 1.701 1.398 1.00 68.75 95 GLY A N 1
ATOM 761 C CA . GLY A 1 95 ? -1.856 2.428 0.269 1.00 68.75 95 GLY A CA 1
ATOM 762 C C . GLY A 1 95 ? -1.674 1.641 -1.040 1.00 68.75 95 GLY A C 1
ATOM 763 O O . GLY A 1 95 ? -1.850 2.214 -2.108 1.00 68.75 95 GLY A O 1
ATOM 764 N N . LYS A 1 96 ? -1.330 0.346 -1.000 1.00 71.06 96 LYS A N 1
ATOM 765 C CA . LYS A 1 96 ? -1.235 -0.527 -2.176 1.00 71.06 96 LYS A CA 1
ATOM 766 C C . LYS A 1 96 ? -1.423 -1.997 -1.800 1.00 71.06 96 LYS A C 1
ATOM 768 O O . LYS A 1 96 ? -0.772 -2.496 -0.885 1.00 71.06 96 LYS A O 1
ATOM 773 N N . ARG A 1 97 ? -2.255 -2.713 -2.564 1.00 65.81 97 ARG A N 1
ATOM 774 C CA . ARG A 1 97 ? -2.417 -4.174 -2.459 1.00 65.81 97 ARG A CA 1
ATOM 775 C C . ARG A 1 97 ? -1.619 -4.888 -3.524 1.00 65.81 97 ARG A C 1
ATOM 777 O O . ARG A 1 97 ? -1.826 -4.658 -4.713 1.00 65.81 97 ARG A O 1
ATOM 784 N N . PHE A 1 98 ? -0.762 -5.794 -3.089 1.00 70.19 98 PHE A N 1
ATOM 785 C CA . PHE A 1 98 ? -0.147 -6.791 -3.953 1.00 70.19 98 PHE A CA 1
ATOM 786 C C . PHE A 1 98 ? -0.952 -8.095 -3.874 1.00 70.19 98 PHE A C 1
ATOM 788 O O . PHE A 1 98 ? -1.735 -8.286 -2.943 1.00 70.19 98 PHE A O 1
ATOM 795 N N . ILE A 1 99 ? -0.784 -8.981 -4.857 1.00 64.88 99 ILE A N 1
ATOM 796 C CA . ILE A 1 99 ? -1.524 -10.254 -4.939 1.00 64.88 99 ILE A CA 1
ATOM 797 C C . ILE A 1 99 ? -1.305 -11.103 -3.671 1.00 64.88 99 ILE A C 1
ATOM 799 O O . ILE A 1 99 ? -2.254 -11.683 -3.156 1.00 64.88 99 ILE A O 1
ATOM 803 N N . GLU A 1 100 ? -0.092 -11.073 -3.122 1.00 72.06 100 GLU A N 1
ATOM 804 C CA . GLU A 1 100 ? 0.328 -11.773 -1.897 1.00 72.06 100 GLU A CA 1
ATOM 805 C C . GLU A 1 100 ? 0.164 -10.923 -0.623 1.00 72.06 100 GLU A C 1
ATOM 807 O O . GLU A 1 100 ? 0.655 -11.280 0.443 1.00 72.06 100 GLU A O 1
ATOM 812 N N . SER A 1 101 ? -0.484 -9.753 -0.699 1.00 73.56 101 SER A N 1
ATOM 813 C CA . SER A 1 101 ? -0.682 -8.930 0.497 1.00 73.56 101 SER A CA 1
ATOM 814 C C . SER A 1 101 ? -1.719 -9.543 1.431 1.00 73.56 101 SER A C 1
ATOM 816 O O . SER A 1 101 ? -2.880 -9.723 1.054 1.00 73.56 101 SER A O 1
ATOM 818 N N . SER A 1 102 ? -1.309 -9.776 2.674 1.00 79.75 102 SER A N 1
ATOM 819 C CA . SER A 1 102 ? -2.180 -10.105 3.793 1.00 79.75 102 SER A CA 1
ATOM 820 C C . SER A 1 102 ? -2.381 -8.854 4.663 1.00 79.75 102 SER A C 1
ATOM 822 O O . SER A 1 102 ? -1.448 -8.086 4.926 1.00 79.75 102 SER A O 1
ATOM 824 N N . PHE A 1 103 ? -3.630 -8.609 5.066 1.00 81.00 103 PHE A N 1
ATOM 825 C CA . PHE A 1 103 ? -4.012 -7.461 5.886 1.00 81.00 103 PHE A CA 1
ATOM 826 C C . PHE A 1 103 ? -4.724 -7.942 7.135 1.00 81.00 103 PHE A C 1
ATOM 828 O O . PHE A 1 103 ? -5.742 -8.632 7.053 1.00 81.00 103 PHE A O 1
ATOM 835 N N . GLN A 1 104 ? -4.193 -7.570 8.294 1.00 85.56 104 GLN A N 1
ATOM 836 C CA . GLN A 1 104 ? -4.714 -8.018 9.578 1.00 85.56 104 GLN A CA 1
ATOM 837 C C . GLN A 1 104 ? -4.770 -6.857 10.568 1.00 85.56 104 GLN A C 1
ATOM 839 O O . GLN A 1 104 ? -3.940 -5.948 10.529 1.00 85.56 104 GLN A O 1
ATOM 844 N N . LEU A 1 105 ? -5.747 -6.908 11.472 1.00 86.94 105 LEU A N 1
ATOM 845 C CA . LEU A 1 105 ? -5.803 -6.047 12.645 1.00 86.94 105 LEU A CA 1
ATOM 846 C C . LEU A 1 105 ? -5.499 -6.896 13.874 1.00 86.94 105 LEU A C 1
ATOM 848 O O . LEU A 1 105 ? -6.208 -7.862 14.154 1.00 86.94 105 LEU A O 1
ATOM 852 N N . SER A 1 106 ? -4.458 -6.518 14.607 1.00 89.00 106 SER A N 1
ATOM 853 C CA . SER A 1 106 ? -4.168 -7.062 15.929 1.00 89.00 106 SER A CA 1
ATOM 854 C C . SER A 1 106 ? -4.632 -6.092 17.013 1.00 89.00 106 SER A C 1
ATOM 856 O O . SER A 1 106 ? -4.638 -4.875 16.815 1.00 89.00 106 SER A O 1
ATOM 858 N N . LEU A 1 107 ? -5.047 -6.645 18.149 1.00 88.81 107 LEU A N 1
ATOM 859 C CA . LEU A 1 107 ? -5.709 -5.939 19.238 1.00 88.81 107 LEU A CA 1
ATOM 860 C C . LEU A 1 107 ? -5.088 -6.334 20.577 1.00 88.81 107 LEU A C 1
ATOM 862 O O . LEU A 1 107 ? -4.933 -7.520 20.871 1.00 88.81 107 LEU A O 1
ATOM 866 N N . LYS A 1 108 ? -4.752 -5.336 21.400 1.00 89.50 108 LYS A N 1
ATOM 867 C CA . LYS A 1 108 ? -4.228 -5.529 22.758 1.00 89.50 108 LYS A CA 1
ATOM 868 C C . LYS A 1 108 ? -5.041 -4.693 23.748 1.00 89.50 108 LYS A C 1
ATOM 870 O O . LYS A 1 108 ? -5.049 -3.468 23.663 1.00 89.50 108 LYS A O 1
ATOM 875 N N . SER A 1 109 ? -5.719 -5.360 24.681 1.00 85.50 109 SER A N 1
ATOM 876 C CA . SER A 1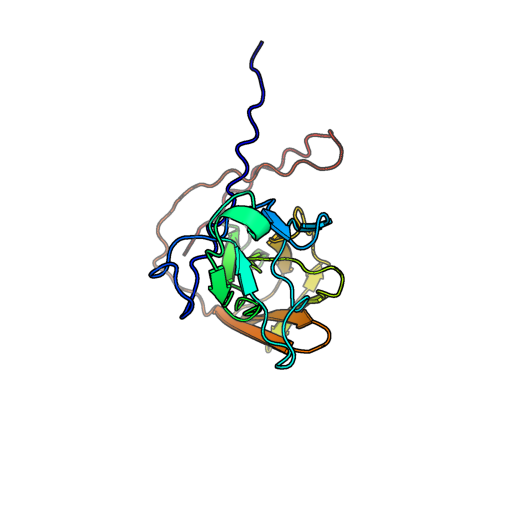 109 ? -6.469 -4.745 25.784 1.00 85.50 109 SER A CA 1
ATOM 877 C C . SER A 1 109 ? -6.357 -5.613 27.038 1.00 85.50 109 SER A C 1
ATOM 879 O O . SER A 1 109 ? -6.162 -6.824 26.937 1.00 85.50 109 SER A O 1
ATOM 881 N N . GLU A 1 110 ? -6.480 -4.990 28.209 1.00 86.75 110 GLU A N 1
ATOM 882 C CA . GLU A 1 110 ? -6.617 -5.679 29.502 1.00 86.75 110 GLU A CA 1
ATOM 883 C C . GLU A 1 110 ? -8.065 -6.119 29.781 1.00 86.75 110 GLU A C 1
ATOM 885 O O . GLU A 1 110 ? -8.316 -6.884 30.708 1.00 86.75 110 GLU A O 1
ATOM 890 N N . HIS A 1 111 ? -9.018 -5.651 28.971 1.00 85.25 111 HIS A N 1
ATOM 891 C CA . HIS A 1 111 ? -10.445 -5.927 29.107 1.00 85.25 111 HIS A CA 1
ATOM 892 C C . HIS A 1 111 ? -10.943 -6.840 27.983 1.00 85.25 111 HIS A C 1
ATOM 894 O O . HIS A 1 111 ? -10.297 -7.002 26.945 1.00 85.25 111 HIS A O 1
ATOM 900 N N . ASN A 1 112 ? -12.134 -7.414 28.170 1.00 84.69 112 ASN A N 1
ATOM 901 C CA . ASN A 1 112 ? -12.787 -8.198 27.128 1.00 84.69 112 ASN A CA 1
ATOM 902 C C . ASN A 1 112 ? -13.118 -7.317 25.920 1.00 84.69 112 ASN A C 1
ATOM 904 O O . ASN A 1 112 ? -13.659 -6.217 26.053 1.00 84.69 112 ASN A O 1
ATOM 908 N N . TYR A 1 113 ? -12.829 -7.838 24.734 1.00 84.62 113 TYR A N 1
ATOM 909 C CA . TYR A 1 113 ? -13.156 -7.193 23.475 1.00 84.62 113 TYR A CA 1
ATOM 910 C C . TYR A 1 113 ? -13.742 -8.203 22.494 1.00 84.62 113 TYR A C 1
ATOM 912 O O . TYR A 1 113 ? -13.535 -9.412 22.586 1.00 84.62 113 TYR A O 1
ATOM 920 N N . THR A 1 114 ? -14.470 -7.675 21.522 1.00 85.50 114 THR A N 1
ATOM 921 C CA . THR A 1 114 ? -15.040 -8.415 20.402 1.00 85.50 114 THR A CA 1
ATOM 922 C C . THR A 1 114 ? -14.575 -7.750 19.120 1.00 85.50 114 THR A C 1
ATOM 924 O O . THR A 1 114 ? -14.775 -6.551 18.931 1.00 85.50 114 THR A O 1
ATOM 927 N N . LEU A 1 115 ? -13.950 -8.536 18.250 1.00 84.62 115 LEU A N 1
ATOM 928 C CA . LEU A 1 115 ? -13.501 -8.122 16.927 1.00 84.62 115 LEU A CA 1
ATOM 929 C C . LEU A 1 115 ? -14.342 -8.855 15.889 1.00 84.62 115 LEU A C 1
ATOM 931 O O . LEU A 1 115 ? -14.389 -10.086 15.890 1.00 84.62 115 LEU A O 1
ATOM 935 N N . LYS A 1 116 ? -14.987 -8.112 14.991 1.00 80.06 116 LYS A N 1
ATOM 936 C CA . LYS A 1 116 ? -15.588 -8.708 13.796 1.00 80.06 116 LYS A CA 1
ATOM 937 C C . LYS A 1 116 ? -14.596 -8.652 12.639 1.00 80.06 116 LYS A C 1
ATOM 939 O O . LYS A 1 116 ? -13.870 -7.669 12.492 1.00 80.06 116 LYS A O 1
ATOM 944 N N . ASN A 1 117 ? -14.582 -9.712 11.827 1.00 64.81 117 ASN A N 1
ATOM 945 C CA . ASN A 1 117 ? -13.714 -9.821 10.654 1.00 64.81 117 ASN A CA 1
ATOM 946 C C . ASN A 1 117 ? -13.818 -8.586 9.742 1.00 64.81 117 ASN A C 1
ATOM 948 O O . ASN A 1 117 ? -14.898 -7.996 9.638 1.00 64.81 117 ASN A O 1
ATOM 952 N N . PRO A 1 118 ? -12.719 -8.218 9.058 1.00 68.31 118 PRO A N 1
ATOM 953 C CA . PRO A 1 118 ? -12.689 -7.027 8.233 1.00 68.31 118 PRO A CA 1
ATOM 954 C C . PRO A 1 118 ? -13.687 -7.096 7.089 1.00 68.31 118 PRO A C 1
ATOM 956 O O . PRO A 1 118 ? -13.749 -8.075 6.343 1.00 68.31 118 PRO A O 1
ATOM 959 N N . LEU A 1 119 ? -14.369 -5.977 6.884 1.00 67.56 119 LEU A N 1
ATOM 960 C CA . LEU A 1 119 ? -15.012 -5.669 5.621 1.00 67.56 119 LEU A CA 1
ATOM 961 C C . LEU A 1 119 ? -14.004 -4.846 4.807 1.00 67.56 119 LEU A C 1
ATOM 963 O O . LEU A 1 119 ? -13.878 -3.632 4.973 1.00 67.56 119 LEU A O 1
ATOM 967 N N . CYS A 1 120 ? -13.205 -5.526 3.981 1.00 66.69 120 CYS A N 1
ATOM 968 C CA . CYS A 1 120 ? -12.292 -4.862 3.050 1.00 66.69 120 CYS A CA 1
ATOM 969 C C . CYS A 1 120 ? -13.072 -4.442 1.802 1.00 66.69 120 CYS A C 1
ATOM 971 O O . CYS A 1 120 ? -13.426 -5.277 0.971 1.00 66.69 120 CYS A O 1
ATOM 973 N N . TYR A 1 121 ? -13.361 -3.145 1.692 1.00 58.34 121 TYR A N 1
ATOM 974 C CA . TYR A 1 121 ? -14.160 -2.585 0.598 1.00 58.34 121 TYR A CA 1
ATOM 975 C C . TYR A 1 121 ? -13.335 -2.274 -0.653 1.00 58.34 121 TYR A C 1
ATOM 977 O O . TYR A 1 121 ? -13.892 -2.171 -1.743 1.00 58.34 121 TYR A O 1
ATOM 985 N N . SER A 1 122 ? -12.013 -2.144 -0.516 1.00 58.12 122 SER A N 1
ATOM 986 C CA . SER A 1 122 ? -11.098 -1.987 -1.646 1.00 58.12 122 SER A CA 1
ATOM 987 C C . SER A 1 122 ? -9.820 -2.795 -1.445 1.00 58.12 122 SER A C 1
ATOM 989 O O . SER A 1 122 ? -9.603 -3.431 -0.412 1.00 58.12 122 SER A O 1
ATOM 991 N N . SER A 1 123 ? -8.950 -2.776 -2.454 1.00 60.47 123 SER A N 1
ATOM 992 C CA . SER A 1 123 ? -7.584 -3.266 -2.320 1.00 60.47 123 SER A CA 1
ATOM 993 C C . SER A 1 123 ? -6.833 -2.579 -1.171 1.00 60.47 123 SER A C 1
ATOM 995 O O . SER A 1 123 ? -6.014 -3.202 -0.512 1.00 60.47 123 SER A O 1
ATOM 997 N N . GLU A 1 124 ? -7.119 -1.312 -0.902 1.00 71.12 124 GLU A N 1
ATOM 998 C CA . GLU A 1 124 ? -6.255 -0.448 -0.094 1.00 71.12 124 GLU A CA 1
ATOM 999 C C . GLU A 1 124 ? -6.806 -0.156 1.299 1.00 71.12 124 GLU A C 1
ATOM 1001 O O . GLU A 1 124 ? -6.044 0.285 2.150 1.00 71.12 124 GLU A O 1
ATOM 1006 N N . ASN A 1 125 ? -8.097 -0.396 1.554 1.00 73.69 125 ASN A N 1
ATOM 1007 C CA . ASN A 1 125 ? -8.733 -0.033 2.819 1.00 73.69 125 ASN A CA 1
ATOM 1008 C C . ASN A 1 125 ? -9.536 -1.199 3.399 1.00 73.69 125 ASN A C 1
ATOM 1010 O O . ASN A 1 125 ? -10.407 -1.764 2.728 1.00 73.69 125 ASN A O 1
ATOM 1014 N N . CYS A 1 126 ? -9.293 -1.503 4.675 1.00 79.62 126 CYS A N 1
ATOM 1015 C CA . CYS A 1 126 ? -10.097 -2.449 5.444 1.00 79.62 126 CYS A CA 1
ATOM 1016 C C . CYS A 1 126 ? -10.694 -1.772 6.674 1.00 79.62 126 CYS A C 1
ATOM 1018 O O . CYS A 1 126 ? -10.020 -1.003 7.363 1.00 79.62 126 CYS A O 1
ATOM 1020 N N . VAL A 1 127 ? -11.962 -2.084 6.940 1.00 80.25 127 VAL A N 1
ATOM 1021 C CA . VAL A 1 127 ? -12.715 -1.554 8.077 1.00 80.25 127 VAL A CA 1
ATOM 1022 C C . VAL A 1 127 ? -13.031 -2.688 9.042 1.00 80.25 127 VAL A C 1
ATOM 1024 O O . VAL A 1 127 ? -13.524 -3.740 8.633 1.00 80.25 127 VAL A O 1
ATOM 1027 N N . PHE A 1 128 ? -12.760 -2.456 10.323 1.00 83.56 128 PHE A N 1
ATOM 1028 C CA . PHE A 1 128 ? -12.973 -3.406 11.407 1.00 83.56 128 PHE A CA 1
ATOM 1029 C C . PHE A 1 128 ? -13.949 -2.814 12.423 1.00 83.56 128 PHE A C 1
ATOM 1031 O O . PHE A 1 128 ? -13.770 -1.685 12.883 1.00 83.56 128 PHE A O 1
ATOM 1038 N N . GLU A 1 129 ? -14.970 -3.585 12.791 1.00 80.88 129 GLU A N 1
ATOM 1039 C CA . GLU A 1 129 ? -15.865 -3.244 13.897 1.00 80.88 129 GLU A CA 1
ATOM 1040 C C . GLU A 1 129 ? -15.321 -3.864 15.184 1.00 80.88 129 GLU A C 1
ATOM 1042 O O . GLU A 1 129 ? -15.154 -5.087 15.275 1.00 80.88 129 GLU A O 1
ATOM 1047 N N . VAL A 1 130 ? -15.068 -3.022 16.183 1.00 85.62 130 VAL A N 1
ATOM 1048 C CA . VAL A 1 130 ? -14.543 -3.442 17.480 1.00 85.62 130 VAL A CA 1
ATOM 1049 C C . VAL A 1 130 ? -15.491 -2.986 18.573 1.00 85.62 130 VAL A C 1
ATOM 1051 O O . VAL A 1 130 ? -15.888 -1.824 18.616 1.00 85.62 130 VAL A O 1
ATOM 1054 N N . LYS A 1 131 ? -15.829 -3.901 19.479 1.00 87.25 131 LYS A N 1
ATOM 1055 C CA . LYS A 1 131 ? -16.502 -3.572 20.732 1.00 87.25 131 LYS A CA 1
ATOM 1056 C C . LYS A 1 131 ? -15.591 -3.914 21.898 1.00 87.25 131 LYS A C 1
ATOM 1058 O O . LYS A 1 131 ? -15.198 -5.071 22.025 1.00 87.25 131 LYS A O 1
ATOM 1063 N N . GLY A 1 132 ? -15.257 -2.948 22.742 1.00 83.62 132 GLY A N 1
ATOM 1064 C CA . GLY A 1 132 ? -14.405 -3.206 23.899 1.00 83.62 132 GLY A CA 1
ATOM 1065 C C . GLY A 1 132 ? -14.175 -1.981 24.768 1.00 83.62 132 GLY A C 1
ATOM 1066 O O . GLY A 1 132 ? -14.424 -0.847 24.357 1.00 83.62 132 GLY A O 1
ATOM 1067 N N . SER A 1 133 ? -13.691 -2.228 25.981 1.00 81.62 133 SER A N 1
ATOM 1068 C CA . SER A 1 133 ? -13.382 -1.178 26.948 1.00 81.62 133 SER A CA 1
ATOM 1069 C C . SER A 1 133 ? -11.995 -0.574 26.710 1.00 81.62 133 SER A C 1
ATOM 1071 O O . SER A 1 133 ? -11.082 -1.215 26.186 1.00 81.62 133 SER A O 1
ATOM 1073 N N . LEU A 1 134 ? -11.847 0.686 27.112 1.00 76.44 134 LEU A N 1
ATOM 1074 C CA . LEU A 1 134 ? -10.606 1.451 27.000 1.00 76.44 134 LEU A CA 1
ATOM 1075 C C . LEU A 1 134 ? -9.711 1.238 28.232 1.00 76.44 134 LEU A C 1
ATOM 1077 O O . LEU A 1 134 ? -10.247 1.038 29.322 1.00 76.44 134 LEU A O 1
ATOM 1081 N N . PRO A 1 135 ? -8.377 1.369 28.105 1.00 84.62 135 PRO A N 1
ATOM 1082 C CA . PRO A 1 135 ? -7.620 1.650 26.884 1.00 84.62 135 PRO A CA 1
ATOM 1083 C C . PRO A 1 135 ? -7.445 0.415 25.992 1.00 84.62 135 PRO A C 1
ATOM 1085 O O . PRO A 1 135 ? -7.401 -0.722 26.463 1.00 84.62 135 PRO A O 1
ATOM 1088 N N . VAL A 1 136 ? -7.323 0.647 24.686 1.00 86.88 136 VAL A N 1
ATOM 1089 C CA . VAL A 1 136 ? -7.104 -0.420 23.704 1.00 86.88 136 VAL A CA 1
ATOM 1090 C C . VAL A 1 136 ? -6.085 0.017 22.657 1.00 86.88 136 VAL A C 1
ATOM 1092 O O . VAL A 1 136 ? -6.142 1.138 22.149 1.00 86.88 136 VAL A O 1
ATOM 1095 N N . SER A 1 137 ? -5.133 -0.864 22.353 1.00 87.31 137 SER A N 1
ATOM 1096 C CA . SER A 1 137 ? -4.142 -0.657 21.299 1.00 87.31 137 SER A CA 1
ATOM 1097 C C . SER A 1 137 ? -4.500 -1.484 20.076 1.00 87.31 137 SER A C 1
ATOM 1099 O O . SER A 1 137 ? -4.735 -2.692 20.167 1.00 87.31 137 SER A O 1
ATOM 1101 N N . PHE A 1 138 ? -4.495 -0.825 18.928 1.00 89.88 138 PHE A N 1
ATOM 1102 C CA . PHE A 1 138 ? -4.762 -1.413 17.627 1.00 89.88 138 PHE A CA 1
ATOM 1103 C C . PHE A 1 138 ? -3.478 -1.434 16.811 1.00 89.88 138 PHE A C 1
ATOM 1105 O O . PHE A 1 138 ? -2.750 -0.445 16.805 1.00 89.88 138 PHE A O 1
ATOM 1112 N N . THR A 1 139 ? -3.223 -2.519 16.085 1.00 89.56 139 THR A N 1
ATOM 1113 C CA . THR A 1 139 ? -2.080 -2.628 15.174 1.00 89.56 139 THR A CA 1
ATOM 1114 C C . THR A 1 139 ? -2.545 -3.115 13.808 1.00 89.56 139 THR A C 1
ATOM 1116 O O . THR A 1 139 ? -2.919 -4.279 13.664 1.00 89.56 139 THR A O 1
ATOM 1119 N N . CYS A 1 140 ? -2.483 -2.248 12.797 1.00 89.56 140 CYS A N 1
ATOM 1120 C CA . CYS A 1 140 ? -2.639 -2.646 11.401 1.00 89.56 140 CYS A CA 1
ATOM 1121 C C . CYS A 1 140 ? -1.349 -3.334 10.938 1.00 89.56 140 CYS A C 1
ATOM 1123 O O . CYS A 1 140 ? -0.260 -2.764 11.054 1.00 89.56 140 CYS A O 1
ATOM 1125 N N . VAL A 1 141 ? -1.469 -4.549 10.409 1.00 87.69 141 VAL A N 1
ATOM 1126 C CA . VAL A 1 141 ? -0.357 -5.341 9.874 1.00 87.69 141 VAL A CA 1
ATOM 1127 C C . VAL A 1 141 ? -0.559 -5.510 8.374 1.00 87.69 141 VAL A C 1
ATOM 1129 O O . VAL A 1 141 ? -1.586 -6.033 7.940 1.00 87.69 141 VAL A O 1
ATOM 1132 N N . HIS A 1 142 ? 0.421 -5.051 7.599 1.00 86.00 142 HIS A N 1
ATOM 1133 C CA . HIS A 1 142 ? 0.541 -5.323 6.170 1.00 86.00 142 HIS A CA 1
ATOM 1134 C C . HIS A 1 142 ? 1.693 -6.286 5.967 1.00 86.00 142 HIS A C 1
ATOM 1136 O O . HIS A 1 142 ? 2.851 -5.922 6.159 1.00 86.00 142 HIS A O 1
ATOM 1142 N N . GLU A 1 143 ? 1.375 -7.507 5.578 1.00 83.06 143 GLU A N 1
ATOM 1143 C CA . GLU A 1 143 ? 2.366 -8.527 5.282 1.00 83.06 143 GLU A CA 1
ATOM 1144 C C . GLU A 1 143 ? 2.346 -8.866 3.794 1.00 83.06 143 GLU A C 1
ATOM 1146 O O . GLU A 1 143 ? 1.313 -8.850 3.130 1.00 83.06 143 GLU A O 1
ATOM 1151 N N . THR A 1 144 ? 3.535 -9.111 3.270 1.00 78.12 144 THR A N 1
ATOM 1152 C CA . THR A 1 144 ? 3.821 -9.585 1.918 1.00 78.12 144 THR A CA 1
ATOM 1153 C C . THR A 1 144 ? 4.918 -10.637 2.041 1.00 78.12 144 THR A C 1
ATOM 1155 O O . THR A 1 144 ? 5.623 -10.650 3.050 1.00 78.12 144 THR A O 1
ATOM 1158 N N . ASP A 1 145 ? 5.147 -11.434 1.001 1.00 68.38 145 ASP A N 1
ATOM 1159 C CA . ASP A 1 145 ? 6.133 -12.530 0.998 1.00 68.38 145 ASP A CA 1
ATOM 1160 C C . ASP A 1 145 ? 7.572 -12.129 1.380 1.00 68.38 145 ASP A C 1
ATOM 1162 O O . ASP A 1 145 ? 8.403 -12.981 1.685 1.00 68.38 145 ASP A O 1
ATOM 1166 N N . SER A 1 146 ? 7.891 -10.832 1.384 1.00 64.31 146 SER A N 1
ATOM 1167 C CA . SER A 1 146 ? 9.228 -10.315 1.704 1.00 64.31 146 SER A CA 1
ATOM 1168 C C . SER A 1 146 ? 9.269 -9.254 2.808 1.00 64.31 146 SER A C 1
ATOM 1170 O O . SER A 1 146 ? 10.352 -8.960 3.314 1.00 64.31 146 SER A O 1
ATOM 1172 N N . VAL A 1 147 ? 8.134 -8.656 3.193 1.00 75.56 147 VAL A N 1
ATOM 1173 C CA . VAL A 1 147 ? 8.094 -7.502 4.110 1.00 75.56 147 VAL A CA 1
ATOM 1174 C C . VAL A 1 147 ? 6.835 -7.526 4.971 1.00 75.56 147 VAL A C 1
ATOM 1176 O O . VAL A 1 147 ? 5.731 -7.692 4.452 1.00 75.56 147 VAL A O 1
ATOM 1179 N N . VAL A 1 148 ? 7.006 -7.261 6.271 1.00 83.00 148 VAL A N 1
ATOM 1180 C CA . VAL A 1 148 ? 5.920 -7.054 7.239 1.00 83.00 148 VAL A CA 1
ATOM 1181 C C . VAL A 1 148 ? 6.010 -5.641 7.811 1.00 83.00 148 VAL A C 1
ATOM 1183 O O . VAL A 1 148 ? 6.903 -5.343 8.604 1.00 83.00 148 VAL A O 1
ATOM 1186 N N . ASN A 1 149 ? 5.060 -4.781 7.453 1.00 82.38 149 ASN A N 1
ATOM 1187 C CA . ASN A 1 149 ? 4.915 -3.444 8.019 1.00 82.38 149 ASN A CA 1
ATOM 1188 C C . ASN A 1 149 ? 3.817 -3.417 9.078 1.00 82.38 149 ASN A C 1
ATOM 1190 O O . ASN A 1 149 ? 2.768 -4.047 8.937 1.00 82.38 149 ASN A O 1
ATOM 1194 N N . ARG A 1 150 ? 4.049 -2.648 10.143 1.00 87.69 150 ARG A N 1
ATOM 1195 C CA . ARG A 1 150 ? 3.125 -2.517 11.272 1.00 87.69 150 ARG A CA 1
ATOM 1196 C C . ARG A 1 150 ? 2.948 -1.051 11.618 1.00 87.69 150 ARG A C 1
ATOM 1198 O O . ARG A 1 150 ? 3.937 -0.333 11.705 1.00 87.69 150 ARG A O 1
ATOM 1205 N N . GLN A 1 151 ? 1.712 -0.652 11.886 1.00 87.94 151 GLN A N 1
ATOM 1206 C CA . GLN A 1 151 ? 1.402 0.645 12.478 1.00 87.94 151 GLN A CA 1
ATOM 1207 C C . GLN A 1 151 ? 0.440 0.445 13.633 1.00 87.94 151 GLN A C 1
ATOM 1209 O O . GLN A 1 151 ? -0.556 -0.262 13.482 1.00 87.94 151 GLN A O 1
ATOM 1214 N N . SER A 1 152 ? 0.754 1.048 14.780 1.00 87.69 152 SER A N 1
ATOM 1215 C CA . SER A 1 152 ? -0.069 0.928 15.980 1.00 87.69 152 SER A CA 1
ATOM 1216 C C . SER A 1 152 ? -0.574 2.277 16.455 1.00 87.69 152 SER A C 1
ATOM 1218 O O . SER A 1 152 ? 0.177 3.244 16.425 1.00 87.69 152 SER A O 1
ATOM 1220 N N . GLU A 1 153 ? -1.805 2.295 16.951 1.00 80.38 153 GLU A N 1
ATOM 1221 C CA . GLU A 1 153 ? -2.419 3.441 17.618 1.00 80.38 153 GLU A CA 1
ATOM 1222 C C . GLU A 1 153 ? -3.032 2.968 18.934 1.00 80.38 153 GLU A C 1
ATOM 1224 O O . GLU A 1 153 ? -3.702 1.932 18.978 1.00 80.38 153 GLU A O 1
ATOM 1229 N N . THR A 1 154 ? -2.785 3.702 20.020 1.00 80.00 154 THR A N 1
ATOM 1230 C CA . THR A 1 154 ? -3.367 3.386 21.330 1.00 80.00 154 THR A CA 1
ATOM 1231 C C . THR A 1 154 ? -4.420 4.411 21.684 1.00 80.00 154 THR A C 1
ATOM 1233 O O . THR A 1 154 ? -4.127 5.593 21.824 1.00 80.00 154 THR A O 1
ATOM 1236 N N . TYR A 1 155 ? -5.648 3.943 21.874 1.00 67.94 155 TYR A N 1
ATOM 1237 C CA . TYR A 1 155 ? -6.766 4.801 22.211 1.00 67.94 155 TYR A CA 1
ATOM 1238 C C . TYR A 1 155 ? -6.995 4.818 23.728 1.00 67.94 155 TYR A C 1
ATOM 1240 O O . TYR A 1 155 ? -7.449 3.840 24.327 1.00 67.94 155 TYR A O 1
ATOM 1248 N N . THR A 1 156 ? -6.673 5.954 24.354 1.00 62.72 156 THR A N 1
ATOM 1249 C CA . THR A 1 156 ? -6.837 6.225 25.791 1.00 62.72 156 THR A CA 1
ATOM 1250 C C . THR A 1 156 ? -7.747 7.446 25.979 1.00 62.72 156 THR A C 1
ATOM 1252 O O . THR A 1 156 ? -7.250 8.552 26.123 1.00 62.72 156 THR A O 1
ATOM 1255 N N . TYR A 1 157 ? -9.071 7.262 25.876 1.00 54.97 157 TYR A N 1
ATOM 1256 C CA . TYR A 1 157 ? -10.142 8.260 26.105 1.00 54.97 157 TYR A CA 1
ATOM 1257 C C . TYR A 1 157 ? -9.729 9.756 26.116 1.00 54.97 157 TYR A C 1
ATOM 1259 O O . TYR A 1 157 ? -9.252 10.271 27.127 1.00 54.97 157 TYR A O 1
ATOM 1267 N N . SER A 1 158 ? -10.024 10.489 25.035 1.00 48.34 158 SER A N 1
ATOM 1268 C CA . SER A 1 158 ? -9.792 11.943 24.952 1.00 48.34 158 SER A CA 1
ATOM 1269 C C . SER A 1 158 ? -11.109 12.738 25.047 1.00 48.34 158 SER A C 1
ATOM 1271 O O . SER A 1 158 ? -11.986 12.543 24.200 1.00 48.34 158 SER A O 1
ATOM 1273 N N . PRO A 1 159 ? -11.278 13.659 26.020 1.00 44.44 159 PRO A N 1
ATOM 1274 C CA . PRO A 1 159 ? -12.492 14.479 26.165 1.00 44.44 159 PRO A CA 1
ATOM 1275 C C . PRO A 1 159 ? -12.697 15.569 25.092 1.00 44.44 159 PRO A C 1
ATOM 1277 O O . PRO A 1 159 ? -13.759 16.180 25.057 1.00 44.44 159 PRO A O 1
ATOM 1280 N N . SER A 1 160 ? -11.701 15.851 24.242 1.00 39.25 160 SER A N 1
ATOM 1281 C CA . SER A 1 160 ? -11.590 17.083 23.434 1.00 39.25 160 SER A CA 1
ATOM 1282 C C . SER A 1 160 ? -11.671 16.888 21.905 1.00 39.25 160 SER A C 1
ATOM 1284 O O . SER A 1 160 ? -11.033 17.620 21.148 1.00 39.25 160 SER A O 1
ATOM 1286 N N . GLY A 1 161 ? -12.437 15.906 21.420 1.00 38.44 161 GLY A N 1
ATOM 1287 C CA . GLY A 1 161 ? -12.597 15.655 19.978 1.00 38.44 161 GLY A CA 1
ATOM 1288 C C . GLY A 1 161 ? -13.421 16.732 19.256 1.00 38.44 161 GLY A C 1
ATOM 1289 O O . GLY A 1 161 ? -14.488 17.118 19.731 1.00 38.44 161 GLY A O 1
ATOM 1290 N N . LYS A 1 162 ? -12.953 17.201 18.090 1.00 33.44 162 LYS A N 1
ATOM 1291 C CA . LYS A 1 162 ? -13.744 18.051 17.181 1.00 33.44 162 LYS A CA 1
ATOM 1292 C C . LYS A 1 162 ? -14.861 17.209 16.550 1.00 33.44 162 LYS A C 1
ATOM 1294 O O . LYS A 1 162 ? -14.599 16.155 15.984 1.00 33.44 162 LYS A O 1
ATOM 1299 N N . THR A 1 163 ? -16.105 17.674 16.629 1.00 31.81 163 THR A N 1
ATOM 1300 C CA . THR A 1 163 ? -17.261 17.043 15.973 1.00 31.81 163 THR A CA 1
ATOM 1301 C C . THR A 1 163 ? -17.230 17.307 14.470 1.00 31.81 163 THR A C 1
ATOM 1303 O O . THR A 1 163 ? -17.487 18.430 14.038 1.00 31.81 163 THR A O 1
ATOM 1306 N N . CYS A 1 164 ? -16.977 16.276 13.672 1.00 34.22 164 CYS A N 1
ATOM 1307 C CA . CYS A 1 164 ? -17.277 16.267 12.243 1.00 34.22 164 CYS A CA 1
ATOM 1308 C C . CYS A 1 164 ? -18.198 15.074 11.980 1.00 34.22 164 CYS A C 1
ATOM 1310 O O . CYS A 1 164 ? -17.858 13.954 12.342 1.00 34.22 164 CYS A O 1
ATOM 1312 N N . GLY A 1 165 ? -19.377 15.310 11.400 1.00 32.72 165 GLY A N 1
ATOM 1313 C CA . GLY A 1 165 ? -20.277 14.235 10.984 1.00 32.72 165 GLY A CA 1
ATOM 1314 C C . GLY A 1 165 ? -19.835 13.682 9.632 1.00 32.72 165 GLY A C 1
ATOM 1315 O O . GLY A 1 165 ? -19.727 14.440 8.671 1.00 32.72 165 GLY A O 1
ATOM 1316 N N . TYR A 1 166 ? -19.586 12.377 9.545 1.00 37.34 166 TYR A N 1
ATOM 1317 C CA . TYR A 1 166 ? -19.242 11.702 8.292 1.00 37.34 166 TYR A CA 1
ATOM 1318 C C . TYR A 1 166 ? -20.336 10.700 7.945 1.00 37.34 166 TYR A C 1
ATOM 1320 O O . TYR A 1 166 ? -20.711 9.879 8.775 1.00 37.34 166 TYR A O 1
ATOM 1328 N N . THR A 1 167 ? -20.832 10.731 6.709 1.00 35.12 167 THR A N 1
ATOM 1329 C CA . THR A 1 167 ? -21.712 9.682 6.182 1.00 35.12 167 THR A CA 1
ATOM 1330 C C . THR A 1 167 ? -20.868 8.710 5.367 1.00 35.12 167 THR A C 1
ATOM 1332 O O . THR A 1 167 ? -20.386 9.056 4.290 1.00 35.12 167 THR A O 1
ATOM 1335 N N . VAL A 1 168 ? -20.655 7.499 5.884 1.00 38.31 168 VAL A N 1
ATOM 1336 C CA . VAL A 1 168 ? -19.912 6.451 5.173 1.00 38.31 168 VAL A CA 1
ATOM 1337 C C . VAL A 1 168 ? -20.887 5.677 4.283 1.00 38.31 168 VAL A C 1
ATOM 1339 O O . VAL A 1 168 ? -21.753 4.962 4.781 1.00 38.31 168 VAL A O 1
ATOM 1342 N N . TYR A 1 169 ? -20.754 5.818 2.962 1.00 37.56 169 TYR A N 1
ATOM 1343 C CA . TYR A 1 169 ? -21.531 5.042 1.994 1.00 37.56 169 TYR A CA 1
ATOM 1344 C C . TYR A 1 169 ? -20.761 3.784 1.604 1.00 37.56 169 TYR A C 1
ATOM 1346 O O . TYR A 1 169 ? -19.710 3.858 0.969 1.00 37.56 169 TYR A O 1
ATOM 1354 N N . ILE A 1 170 ? -21.293 2.627 1.984 1.00 36.97 170 ILE A N 1
ATOM 1355 C CA . ILE A 1 170 ? -20.679 1.332 1.715 1.00 36.97 170 ILE A CA 1
ATOM 1356 C C . ILE A 1 170 ? -21.500 0.628 0.635 1.00 36.97 170 ILE A C 1
ATOM 1358 O O . ILE A 1 170 ? -22.632 0.208 0.877 1.00 36.97 170 ILE A O 1
ATOM 1362 N N . TYR A 1 171 ? -20.932 0.506 -0.564 1.00 35.84 171 TYR A N 1
ATOM 1363 C CA . TYR A 1 171 ? -21.554 -0.202 -1.681 1.00 35.84 171 TYR A CA 1
ATOM 1364 C C . TYR A 1 171 ? -20.931 -1.588 -1.823 1.00 35.84 171 TYR A C 1
ATOM 1366 O O . TYR A 1 171 ? -19.720 -1.711 -1.986 1.00 35.84 171 TYR A O 1
ATOM 1374 N N . CYS A 1 172 ? -21.760 -2.631 -1.791 1.00 31.19 172 CYS A N 1
ATOM 1375 C CA . CYS A 1 172 ? -21.329 -4.005 -2.025 1.00 31.19 172 CYS A CA 1
ATOM 1376 C C . CYS A 1 172 ? -22.204 -4.608 -3.129 1.00 31.19 172 CYS A C 1
ATOM 1378 O O . CYS A 1 172 ? -23.427 -4.619 -2.998 1.00 31.19 172 CYS A O 1
ATOM 1380 N N . ASN A 1 173 ? -21.593 -5.064 -4.231 1.00 29.47 173 ASN A N 1
ATOM 1381 C CA . ASN A 1 173 ? -22.270 -5.757 -5.340 1.00 29.47 173 ASN A CA 1
ATOM 1382 C C . ASN A 1 173 ? -23.592 -5.108 -5.794 1.00 29.47 173 ASN A C 1
ATOM 1384 O O . ASN A 1 173 ? -24.627 -5.764 -5.855 1.00 29.47 173 ASN A O 1
ATOM 1388 N N . ALA A 1 174 ? -23.560 -3.804 -6.090 1.00 32.75 174 ALA A N 1
ATOM 1389 C CA . ALA A 1 174 ? -24.707 -3.037 -6.588 1.00 32.75 174 ALA A CA 1
ATOM 1390 C C . ALA A 1 174 ? -25.948 -2.975 -5.664 1.00 32.75 174 ALA A C 1
ATOM 1392 O O . ALA A 1 174 ? -26.962 -2.401 -6.060 1.00 32.75 174 ALA A O 1
ATOM 1393 N N . HIS A 1 175 ? -25.869 -3.458 -4.418 1.00 27.56 175 HIS A N 1
ATOM 1394 C CA . HIS A 1 175 ? -26.870 -3.182 -3.390 1.00 27.56 175 HIS A CA 1
ATOM 1395 C C . HIS A 1 175 ? -26.376 -2.102 -2.422 1.00 27.56 175 HIS A C 1
ATOM 1397 O O . HIS A 1 175 ? -25.277 -2.158 -1.867 1.00 27.56 175 HIS A O 1
ATOM 1403 N N . LEU A 1 176 ? -27.221 -1.090 -2.230 1.00 35.34 176 LEU A N 1
ATOM 1404 C CA . LEU A 1 176 ? -26.985 0.032 -1.333 1.00 35.34 176 LEU A CA 1
ATOM 1405 C C . LEU A 1 176 ? -27.321 -0.416 0.096 1.00 35.34 176 LEU A C 1
ATOM 1407 O O . L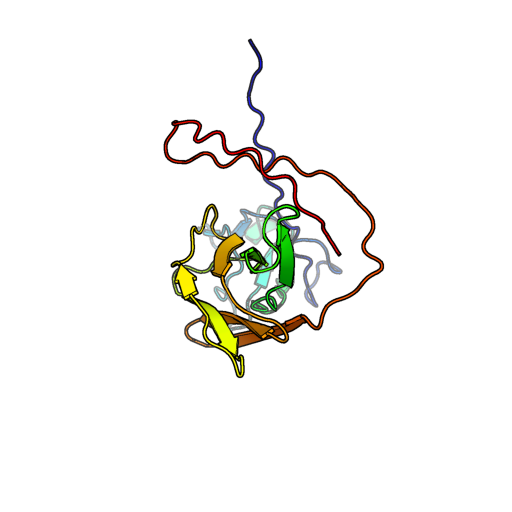EU A 1 176 ? -28.488 -0.437 0.484 1.00 35.34 176 LEU A O 1
ATOM 1411 N N . ILE A 1 177 ? -26.314 -0.796 0.888 1.00 34.47 177 ILE A N 1
ATOM 1412 C CA . ILE A 1 177 ? -26.499 -0.985 2.331 1.00 34.47 177 ILE A CA 1
ATOM 1413 C C . ILE A 1 177 ? -26.351 0.396 2.968 1.00 34.47 177 ILE A C 1
ATOM 1415 O O . ILE A 1 177 ? -25.260 0.822 3.342 1.00 34.47 177 ILE A O 1
ATOM 1419 N N . LYS A 1 178 ? -27.459 1.142 3.046 1.00 29.28 178 LYS A N 1
ATOM 1420 C CA . LYS A 1 178 ? -27.486 2.429 3.744 1.00 29.28 178 LYS A CA 1
ATOM 1421 C C . LYS A 1 178 ? -27.337 2.161 5.242 1.00 29.28 178 LYS A C 1
ATOM 1423 O O . LYS A 1 178 ? -28.271 1.673 5.874 1.00 29.28 178 LYS A O 1
ATOM 1428 N N . ARG A 1 179 ? -26.187 2.489 5.825 1.00 38.38 179 ARG A N 1
ATOM 1429 C CA . ARG A 1 179 ? -26.079 2.694 7.273 1.00 38.38 179 ARG A CA 1
ATOM 1430 C C . ARG A 1 179 ? -25.499 4.074 7.531 1.00 38.38 179 ARG A C 1
ATOM 1432 O O . ARG A 1 179 ? -24.350 4.345 7.207 1.00 38.38 179 ARG A O 1
ATOM 1439 N N . GLU A 1 180 ? -26.335 4.952 8.071 1.00 33.78 180 GLU A N 1
ATOM 1440 C CA . GLU A 1 180 ? -25.897 6.228 8.628 1.00 33.78 180 GLU A CA 1
ATOM 1441 C C . GLU A 1 180 ? -25.210 5.949 9.966 1.00 33.78 180 GLU A C 1
ATOM 1443 O O . GLU A 1 180 ? -25.791 5.316 10.844 1.00 33.78 180 GLU A O 1
ATOM 1448 N N . TYR A 1 181 ? -23.970 6.409 10.116 1.00 39.50 181 TYR A N 1
ATOM 1449 C CA . TYR A 1 181 ? -23.257 6.375 11.386 1.00 39.50 181 TYR A CA 1
ATOM 1450 C C . TYR A 1 181 ? -22.823 7.795 11.738 1.00 39.50 181 TYR A C 1
ATOM 1452 O O . TYR A 1 181 ? -22.054 8.405 11.003 1.00 39.50 181 TYR A O 1
ATOM 1460 N N . ASN A 1 182 ? -23.286 8.315 12.874 1.00 34.16 182 ASN A N 1
ATOM 1461 C CA . ASN A 1 182 ? -22.748 9.544 13.453 1.00 34.16 182 ASN A CA 1
ATOM 1462 C C . ASN A 1 182 ? -21.452 9.202 14.205 1.00 34.16 182 ASN A C 1
ATOM 1464 O O . ASN A 1 182 ? -21.482 8.717 15.339 1.00 34.16 182 ASN A O 1
ATOM 1468 N N . VAL A 1 183 ? -20.306 9.405 13.558 1.00 37.88 183 VAL A N 1
ATOM 1469 C CA . VAL A 1 183 ? -18.976 9.101 14.113 1.00 37.88 183 VAL A CA 1
ATOM 1470 C C . VAL A 1 183 ? -18.181 10.371 14.383 1.00 37.88 183 VAL A C 1
ATOM 1472 O O . VAL A 1 183 ? -18.251 11.314 13.605 1.00 37.88 183 VAL A O 1
ATOM 1475 N N . ASN A 1 184 ? -17.400 10.377 15.466 1.00 35.03 184 ASN A N 1
ATOM 1476 C CA . ASN A 1 184 ? -16.384 11.402 15.705 1.00 35.03 184 ASN A CA 1
ATOM 1477 C C . ASN A 1 184 ? -15.036 10.935 15.147 1.00 35.03 184 ASN A C 1
ATOM 1479 O O . ASN A 1 184 ? -14.622 9.802 15.406 1.00 35.03 184 ASN A O 1
ATOM 1483 N N . VAL A 1 185 ? -14.353 11.828 14.431 1.00 34.62 185 VAL A N 1
ATOM 1484 C CA . VAL A 1 185 ? -12.966 11.657 13.975 1.00 34.62 185 VAL A CA 1
ATOM 1485 C C . VAL A 1 185 ? -12.084 12.497 14.882 1.00 34.62 185 VAL A C 1
ATOM 1487 O O . VAL A 1 185 ? -12.352 13.687 15.053 1.00 34.62 185 VAL A O 1
ATOM 1490 N N . ILE A 1 186 ? -11.082 11.874 15.498 1.00 40.62 186 ILE A N 1
ATOM 1491 C CA . ILE A 1 186 ? -10.126 12.537 16.392 1.00 40.62 186 ILE A CA 1
ATOM 1492 C C . ILE A 1 186 ? -8.727 12.269 15.863 1.00 40.62 186 ILE A C 1
ATOM 1494 O O . ILE A 1 186 ? -8.447 11.082 15.591 1.00 40.62 186 ILE A O 1
#

Radius of gyration: 21.63 Å; chains: 1; bounding box: 51×31×59 Å

Organism: Cyprinus carpio (NCBI:txid7962)

Foldseek 3Di:
DDDDDDDDPDDFFFFDDFDAVRQTADPFADDPNDTDRAWDCPPDPVSFTKGANDRYCVPPVHIGTGDPPPQDAWDWFKKAFPVARQKIKIKIFRPAADPQKDKDKDKDDPWDKDKDDWPDQDRGMTIIIMGIDDFMKIKIWIDGPVDIHIDMDTDHDDPDFDQDADQDFRDDPNDTPGDRTRITTD

pLDDT: mean 70.62, std 20.68, range [27.22, 95.94]

Secondary structure (DSSP, 8-state):
-------------B-BSTTTTTPBP-SSEEETTEEESS-B-TT-SS---EEESSSBHHHH--EEEPPP---PPPEEEEEEESS-TTEEEEEEE-S---TT-EEEEEEEESS-EEEPPPEE-SSSEEEEEEEEPSSEEEEEEEEETTEEEEEEEEE---S----------EEETTEEE-----EEE-

Sequence (186 aa):
MTELYISFCFAEIYTKGGNSLGKPCHFPFKLGGKWYADCTVDGRTEGQLWCSTEKDYDTEGKWGFCPKRTVPVPNITVFRQMEDREHMIVMCSFGKRFIESSFQLSLKSEHNYTLKNPLCYSSENCVFEVKGSLPVSFTCVHETDSVVNRQSETYTYSPSGKTCGYTVYIYCNAHLIKREYNVNVI